Protein 6SHU (pdb70)

Solvent-accessible surface area: 13550 Å² total; per-residue (Å²): 208,18,74,97,58,17,0,0,0,0,0,27,35,53,42,84,6,61,2,31,12,27,1,0,12,95,1,0,147,111,0,105,82,73,38,87,4,78,37,64,48,80,47,8,78,47,155,44,22,104,44,25,0,26,106,7,18,111,39,121,10,54,2,0,2,0,3,9,44,112,0,7,96,17,0,40,86,35,0,50,117,37,114,104,25,27,0,0,0,0,11,7,53,46,145,167,69,155,24,28,173,9,0,7,6,0,27,12,57,1,17,18,1,0,0,4,0,0,18,0,0,3,79,10,17,152,79,28,52,0,0,0,0,0,0,26,156,34,134,21,6,42,11,9,22,24,0,0,26,0,0,0,52,97,9,55,98,127,12,135,37,45,34,91,34,12,50,46,55,51,55,78,42,72,0,87,41,16,0,18,70,6,16,157,91,33,4,7,2,0,0,2,4,1,13,42,0,2,19,0,0,1,46,1,0,100,99,73,18,119,68,38,32,0,0,0,6,13,33,60,4,16,133,30,1,59,105,8,0,0,1,0,1,10,6,62,0,49,67,19,0,40,44,30,0,79,128,18,6,129,92,39,113,18,98,20,27,84,36,44,121,17,0,14,135,72,89,2,4,13,9,49,18,3,116,107,25,100,109,99,15,31,129,32,36,70,101,0,60,115,20,2,99,28,14,69,115,43,125,14,157,19,3,110,39,111,108,24,22,52,72,37,45,149,146,106

Secondary structure (DSSP, 8-state):
--TT-EEEEEEES-S-SSSHHHHHHHHHHHHHHHH--EEEEEEE-GGGHHHHHHHHHHTT-SEEEEESGGGHHHHHHHHHH-TTS-EEEES---SSPPPPTTEEEEEE-HHHHHHHHHHHHHHH-SSSEEEEEESS-SHHHHHHHHHHHHHHHHH-TT-EEEEEE-SSSS-HHHHHHHHHHHHHTT--EEEEESTHHHHHHHHHHHHH-TT-EEEEEES--GGG-TTTEEEEEEE-HHHHHHHHHHHHHHHSS---SEEEEE-TTTTSEEEEE-GGGHHHHHHHHHHHHHHHHHHHTTSS----SHHHHHHHHHT-

Structure (mmCIF, N/CA/C/O backbone):
data_6SHU
#
_entry.id   6SHU
#
_cell.length_a   106.780
_cell.length_b   42.900
_cell.length_c   66.380
_cell.angle_alpha   90.000
_cell.angle_beta   117.339
_cell.angle_gamma   90.000
#
_symmetry.space_group_name_H-M   'C 1 2 1'
#
loop_
_entity.id
_entity.type
_entity.pdbx_description
1 polymer 'Basic membrane protein D'
2 non-polymer ADENOSINE
3 non-polymer 'CHLORIDE ION'
4 non-polymer 'SODIUM ION'
5 water water
#
loop_
_atom_site.group_PDB
_atom_site.id
_atom_site.type_symbol
_atom_site.label_atom_id
_atom_site.label_alt_id
_atom_site.label_comp_id
_atom_site.label_asym_id
_atom_site.label_entity_id
_atom_site.label_seq_id
_atom_site.pdbx_PDB_ins_code
_atom_site.Cartn_x
_atom_site.Cartn_y
_atom_site.Cartn_z
_atom_site.occupancy
_atom_site.B_iso_or_equiv
_atom_site.auth_seq_id
_atom_site.auth_comp_id
_atom_site.auth_asym_id
_atom_site.auth_atom_id
_atom_site.pdbx_PDB_model_num
ATOM 1 N N . LYS A 1 44 ? -17.53951 35.19363 1.17691 1.000 69.02335 8 LYS A N 1
ATOM 2 C CA . LYS A 1 44 ? -16.25955 34.85223 1.78695 1.000 63.62895 8 LYS A CA 1
ATOM 3 C C . LYS A 1 44 ? -16.43486 34.13216 3.12278 1.000 55.50644 8 LYS A C 1
ATOM 4 O O . LYS A 1 44 ? -17.54452 33.75431 3.49875 1.000 57.85804 8 LYS A O 1
ATOM 10 N N . SER A 1 45 ? -15.32590 33.94718 3.83730 1.000 43.99344 9 SER A N 1
ATOM 11 C CA . SER A 1 45 ? -15.30059 33.17990 5.07436 1.000 35.31397 9 SER A CA 1
ATOM 12 C C . SER A 1 45 ? -15.42884 34.05526 6.31214 1.000 23.54285 9 SER A C 1
ATOM 13 O O . SER A 1 45 ? -15.09372 33.60437 7.40990 1.000 23.30527 9 SER A O 1
ATOM 16 N N . GLU A 1 46 ? -15.90215 35.29681 6.16152 1.000 24.58347 10 GLU A N 1
ATOM 17 C CA . GLU A 1 46 ? -15.82884 36.24197 7.27142 1.000 24.01073 10 GLU A CA 1
ATOM 18 C C . GLU A 1 46 ? -16.67029 35.80395 8.46147 1.000 22.63602 10 GLU A C 1
ATOM 19 O O . GLU A 1 46 ? -16.32808 36.11987 9.60532 1.000 23.55238 10 GLU A O 1
ATOM 25 N N . ALA A 1 47 ? -17.75917 35.07087 8.22578 1.000 16.26912 11 ALA A N 1
ATOM 26 C CA . ALA A 1 47 ? -18.56382 34.61285 9.35117 1.000 14.42762 11 ALA A CA 1
ATOM 27 C C . ALA A 1 47 ? -17.92796 33.44505 10.09766 1.000 15.83027 11 ALA A C 1
ATOM 28 O O . ALA A 1 47 ? -18.33919 33.14487 11.22393 1.000 17.56518 11 ALA A O 1
ATOM 30 N N . LYS A 1 48 ? -16.92834 32.78880 9.52067 1.000 12.05584 12 LYS A N 1
ATOM 31 C CA . LYS A 1 48 ? -16.43300 31.57405 10.14371 1.000 12.76669 12 LYS A CA 1
ATOM 32 C C . LYS A 1 48 ? -15.46352 31.88735 11.27831 1.000 12.49645 12 LYS A C 1
ATOM 33 O O . LYS A 1 48 ? -14.94639 33.00207 11.40446 1.000 13.81377 12 LYS A O 1
ATOM 39 N N . THR A 1 49 ? -15.23485 30.87975 12.12151 1.000 12.23034 13 THR A N 1
ATOM 40 C CA . THR A 1 49 ? -14.38145 31.00976 13.29522 1.000 9.59804 13 THR A CA 1
ATOM 41 C C . THR A 1 49 ? -13.36368 29.88010 13.29193 1.000 11.78519 13 THR A C 1
ATOM 42 O O . THR A 1 49 ? -13.72578 28.71024 13.11714 1.000 11.78129 13 THR A O 1
ATOM 46 N N . VAL A 1 50 ? -12.09461 30.22637 13.48801 1.000 10.39824 14 VAL A N 1
ATOM 47 C CA . VAL A 1 50 ? -11.03465 29.24209 13.66807 1.000 9.03516 14 VAL A CA 1
ATOM 48 C C . VAL A 1 50 ? -10.42512 29.45455 15.04085 1.000 9.63818 14 VAL A C 1
ATOM 49 O O . VAL A 1 50 ? -10.08298 30.58760 15.40505 1.000 10.51741 14 VAL A O 1
ATOM 53 N N . SER A 1 51 ? -10.29093 28.36922 15.79514 1.000 9.95379 15 SER A N 1
ATOM 54 C CA . SER A 1 51 ? -9.81377 28.42454 17.16482 1.000 10.80474 15 SER A CA 1
ATOM 55 C C . SER A 1 51 ? -8.50625 27.66117 17.30677 1.000 9.89644 15 SER A C 1
ATOM 56 O O . SER A 1 51 ? -8.14565 26.82434 16.46980 1.000 9.42422 15 SER A O 1
ATOM 59 N N . LEU A 1 52 ? -7.79673 27.97508 18.38854 1.000 9.41953 16 LEU A N 1
ATOM 60 C CA . LEU A 1 52 ? -6.42196 27.53164 18.58570 1.000 7.96819 16 LEU A CA 1
ATOM 61 C C . LEU A 1 52 ? -6.20836 27.29008 20.06914 1.000 9.43631 16 LEU A C 1
ATOM 62 O O . LEU A 1 52 ? -6.43798 28.19145 20.88118 1.000 9.82418 16 LEU A O 1
ATOM 67 N N . ILE A 1 53 ? -5.76376 26.09005 20.42496 1.000 8.39239 17 ILE A N 1
ATOM 68 C CA . ILE A 1 53 ? -5.41788 25.76386 21.80607 1.000 9.35968 17 ILE A CA 1
ATOM 69 C C . ILE A 1 53 ? -3.99946 25.20640 21.82870 1.000 8.82480 17 ILE A C 1
ATOM 70 O O . ILE A 1 53 ? -3.65009 24.34013 21.01450 1.000 9.19779 17 ILE A O 1
ATOM 75 N N . VAL A 1 54 ? -3.17481 25.74330 22.73280 1.000 8.17043 18 VAL A N 1
ATOM 76 C CA . VAL A 1 54 ? -1.79507 25.31679 22.93018 1.000 7.21743 18 VAL A CA 1
ATOM 77 C C . VAL A 1 54 ? -1.62232 24.87351 24.37697 1.000 8.67937 18 VAL A C 1
ATOM 78 O O . VAL A 1 54 ? -2.45366 25.15792 25.24775 1.000 9.54449 18 VAL A O 1
ATOM 82 N N . ASP A 1 55 ? -0.52850 24.16451 24.62854 1.000 9.17440 19 ASP A N 1
ATOM 83 C CA . ASP A 1 55 ? -0.12537 23.84706 25.98939 1.000 9.80897 19 ASP A CA 1
ATOM 84 C C . ASP A 1 55 ? 0.96629 24.82026 26.40327 1.000 9.59677 19 ASP A C 1
ATOM 85 O O . ASP A 1 55 ? 1.97541 24.95758 25.70690 1.000 9.63643 19 ASP A O 1
ATOM 90 N N . GLY A 1 56 ? 0.75360 25.49116 27.52644 1.000 10.34498 20 GLY A N 1
ATOM 91 C CA . GLY A 1 56 ? 1.68441 26.49769 28.00367 1.000 11.35772 20 GLY A CA 1
ATOM 92 C C . GLY A 1 56 ? 1.47864 27.84034 27.32300 1.000 12.36309 20 GLY A C 1
ATOM 93 O O . GLY A 1 56 ? 0.47169 28.09500 26.66053 1.000 15.36754 20 GLY A O 1
ATOM 94 N N . ALA A 1 57 ? 2.47406 28.70655 27.47995 1.000 15.81198 21 ALA A N 1
ATOM 95 C CA . ALA A 1 57 ? 2.35781 30.07693 27.00471 1.000 14.95398 21 ALA A CA 1
ATOM 96 C C . ALA A 1 57 ? 2.50724 30.14277 25.48847 1.000 11.35202 21 ALA A C 1
ATOM 97 O O . ALA A 1 57 ? 3.28917 29.39919 24.89351 1.000 11.22554 21 ALA A O 1
ATOM 99 N N . PHE A 1 58 ? 1.73934 31.04167 24.86154 1.000 13.02873 22 PHE A N 1
ATOM 100 C CA . PHE A 1 58 ? 1.93197 31.32332 23.44355 1.000 10.70358 22 PHE A CA 1
ATOM 101 C C . PHE A 1 58 ? 3.29977 31.94089 23.16142 1.000 10.62515 22 PHE A C 1
ATOM 102 O O . PHE A 1 58 ? 3.87239 31.70852 22.08939 1.000 12.18657 22 PHE A O 1
ATOM 110 N N . ASP A 1 59 ? 3.82853 32.73521 24.09612 1.000 11.48231 23 ASP A N 1
ATOM 111 C CA . ASP A 1 59 ? 4.99820 33.58786 23.85685 1.000 11.63598 23 ASP A CA 1
ATOM 112 C C . ASP A 1 59 ? 6.30425 32.81312 24.07610 1.000 13.17924 23 ASP A C 1
ATOM 113 O O . ASP A 1 59 ? 7.07604 33.07526 25.00087 1.000 14.96116 23 ASP A O 1
ATOM 118 N N . ASP A 1 60 ? 6.55002 31.83915 23.18657 1.000 9.18478 24 ASP A N 1
ATOM 119 C CA . ASP A 1 60 ? 7.74801 31.00429 23.24555 1.000 8.12721 24 ASP A CA 1
ATOM 120 C C . ASP A 1 60 ? 8.76832 31.32255 22.16308 1.000 8.82699 24 ASP A C 1
ATOM 121 O O . ASP A 1 60 ? 9.79846 30.64698 22.08277 1.000 9.02461 24 ASP A O 1
ATOM 126 N N . LYS A 1 61 ? 8.52141 32.33661 21.33528 1.000 8.86050 25 LYS A N 1
ATOM 127 C CA . LYS A 1 61 ? 9.42649 32.73835 20.25503 1.000 8.97650 25 LYS A CA 1
ATOM 128 C C . LYS A 1 61 ? 9.65251 31.62560 19.24204 1.000 8.58778 25 LYS A C 1
ATOM 129 O O . LYS A 1 61 ? 10.62466 31.66610 18.48329 1.000 8.69034 25 LYS A O 1
ATOM 135 N N . GLY A 1 62 ? 8.76559 30.63141 19.20181 1.000 6.99914 26 GLY A N 1
ATOM 136 C CA . GLY A 1 62 ? 8.98146 29.46090 18.37628 1.000 5.95486 26 GLY A CA 1
ATOM 137 C C . GLY A 1 62 ? 7.69152 28.75128 18.01816 1.000 5.94007 26 GLY A C 1
ATOM 138 O O . GLY A 1 62 ? 6.89516 29.25465 17.22099 1.000 7.48301 26 GLY A O 1
ATOM 139 N N . PHE A 1 63 ? 7.50023 27.56723 18.60994 1.000 6.73004 27 PHE A N 1
ATOM 140 C CA . PHE A 1 63 ? 6.46327 26.61754 18.19992 1.000 6.41767 27 PHE A CA 1
ATOM 141 C C . PHE A 1 63 ? 5.05635 27.16333 18.45450 1.000 6.53695 27 PHE A C 1
ATOM 142 O O . PHE A 1 63 ? 4.27063 27.33764 17.51400 1.000 6.82942 27 PHE A O 1
ATOM 150 N N . ASN A 1 64 ? 4.71062 27.43542 19.71910 1.000 7.04850 28 ASN A N 1
ATOM 151 C CA . ASN A 1 64 ? 3.37508 27.97253 19.99230 1.000 7.29981 28 ASN A CA 1
ATOM 152 C C . ASN A 1 64 ? 3.17847 29.32942 19.32827 1.000 7.94796 28 ASN A C 1
ATOM 153 O O . ASN A 1 64 ? 2.08958 29.63025 18.81886 1.000 8.38945 28 ASN A O 1
ATOM 158 N N . GLU A 1 65 ? 4.21549 30.16932 19.33472 1.000 7.71435 29 GLU A N 1
ATOM 159 C CA . GLU A 1 65 ? 4.09191 31.48966 18.73462 1.000 9.00170 29 GLU A CA 1
ATOM 160 C C . GLU A 1 65 ? 3.77053 31.38534 17.25290 1.000 8.93527 29 GLU A C 1
ATOM 161 O O . GLU A 1 65 ? 2.94973 32.14805 16.72768 1.000 8.95660 29 GLU A O 1
ATOM 167 N N . SER A 1 66 ? 4.38597 30.42253 16.56761 1.000 8.25947 30 SER A N 1
ATOM 168 C CA . SER A 1 66 ? 4.14520 30.27496 15.13710 1.000 7.98581 30 SER A CA 1
ATOM 169 C C . SER A 1 66 ? 2.69893 29.90664 14.84601 1.000 8.59137 30 SER A C 1
ATOM 170 O O . SER A 1 66 ? 2.14956 30.33854 13.82811 1.000 9.30821 30 SER A O 1
ATOM 173 N N . SER A 1 67 ? 2.06561 29.13322 15.73178 1.000 7.44798 31 SER A N 1
ATOM 174 C CA . SER A 1 67 ? 0.66273 28.79061 15.52078 1.000 7.95655 31 SER A CA 1
ATOM 175 C C . SER A 1 67 ? -0.22351 30.01782 15.66887 1.000 8.60677 31 SER A C 1
ATOM 176 O O . SER A 1 67 ? -1.17625 30.20078 14.90063 1.000 9.66026 31 SER A O 1
ATOM 179 N N . SER A 1 68 ? 0.10333 30.89033 16.62398 1.000 9.54144 32 SER A N 1
ATOM 180 C CA . SER A 1 68 ? -0.63933 32.13331 16.77821 1.000 9.97006 32 SER A CA 1
ATOM 181 C C . SER A 1 68 ? -0.41946 33.05890 15.58553 1.000 10.36924 32 SER A C 1
ATOM 182 O O . SER A 1 68 ? -1.35385 33.74239 15.14177 1.000 11.07084 32 SER A O 1
ATOM 185 N N . LYS A 1 69 ? 0.80718 33.10221 15.05206 1.000 9.73847 33 LYS A N 1
ATOM 186 C CA . LYS A 1 69 ? 1.05285 33.93328 13.87688 1.000 10.01640 33 LYS A CA 1
ATOM 187 C C . LYS A 1 69 ? 0.15581 33.51466 12.71401 1.000 9.91151 33 LYS A C 1
ATOM 188 O O . LYS A 1 69 ? -0.42111 34.36965 12.03010 1.000 11.02981 33 LYS A O 1
ATOM 194 N N . ALA A 1 70 ? -0.00498 32.20359 12.49871 1.000 9.80344 34 ALA A N 1
ATOM 195 C CA . ALA A 1 70 ? -0.84339 31.73061 11.39999 1.000 8.16578 34 ALA A CA 1
ATOM 196 C C . ALA A 1 70 ? -2.29001 32.16030 11.58940 1.000 8.57722 34 ALA A C 1
ATOM 197 O O . ALA A 1 70 ? -2.93316 32.64658 10.65121 1.000 10.13279 34 ALA A O 1
ATOM 199 N N . ILE A 1 71 ? -2.82114 31.97931 12.80269 1.000 9.63589 35 ILE A N 1
ATOM 200 C CA . ILE A 1 71 ? -4.22696 32.28015 13.05813 1.000 9.54735 35 ILE A CA 1
ATOM 201 C C . ILE A 1 71 ? -4.48011 33.77772 12.94964 1.000 10.57788 35 ILE A C 1
ATOM 202 O O . ILE A 1 71 ? -5.49282 34.20729 12.38361 1.000 10.13763 35 ILE A O 1
ATOM 207 N N . ARG A 1 72 ? -3.54925 34.59839 13.45073 1.000 11.80026 36 ARG A N 1
ATOM 208 C CA . ARG A 1 72 ? -3.72217 36.04294 13.33360 1.000 11.12300 36 ARG A CA 1
ATOM 209 C C . ARG A 1 72 ? -3.59127 36.51276 11.89151 1.000 11.64501 36 ARG A C 1
ATOM 210 O O . ARG A 1 72 ? -4.28146 37.45898 11.48978 1.000 13.30542 36 ARG A O 1
ATOM 218 N N . LYS A 1 73 ? -2.74756 35.85677 11.09334 1.000 10.94302 37 LYS A N 1
ATOM 219 C CA . LYS A 1 73 ? -2.63567 36.21764 9.68424 1.000 11.69819 37 LYS A CA 1
ATOM 220 C C . LYS A 1 73 ? -3.89974 35.83437 8.92328 1.000 13.19705 37 LYS A C 1
ATOM 221 O O . LYS A 1 73 ? -4.34633 36.56567 8.02982 1.000 12.39678 37 LYS A O 1
ATOM 227 N N . LEU A 1 74 ? -4.49699 34.69024 9.26538 1.000 11.97008 38 LEU A N 1
ATOM 228 C CA . LEU A 1 74 ? -5.78142 34.34269 8.66739 1.000 11.56597 38 LEU A CA 1
ATOM 229 C C . LEU A 1 74 ? -6.82620 35.39881 8.98416 1.000 10.68120 38 LEU A C 1
ATOM 230 O O . LEU A 1 74 ? -7.60046 35.79873 8.10511 1.000 12.54040 38 LEU A O 1
ATOM 235 N N . LYS A 1 75 ? -6.84554 35.88220 10.22877 1.000 11.35843 39 LYS A N 1
ATOM 236 C CA . LYS A 1 75 ? -7.77894 36.94242 10.58507 1.000 12.86626 39 LYS A CA 1
ATOM 237 C C . LYS A 1 75 ? -7.49984 38.20583 9.78450 1.000 13.72966 39 LYS A C 1
ATOM 238 O O . LYS A 1 75 ? -8.42801 38.84888 9.28353 1.000 15.82611 39 LYS A O 1
ATOM 244 N N . ALA A 1 76 ? -6.22601 38.56842 9.64234 1.000 14.26045 40 ALA A N 1
ATOM 245 C CA . ALA A 1 76 ? -5.88660 39.78898 8.91734 1.000 12.44241 40 ALA A CA 1
ATOM 246 C C . ALA A 1 76 ? -6.28505 39.69121 7.45054 1.000 13.69627 40 ALA A C 1
ATOM 247 O O . ALA A 1 76 ? -6.80683 40.65600 6.87721 1.000 18.14183 40 ALA A O 1
ATOM 249 N N . ASP A 1 77 ? -6.03358 38.54258 6.81959 1.000 14.78631 41 ASP A N 1
ATOM 250 C CA . ASP A 1 77 ? -6.22307 38.41564 5.37755 1.000 14.94115 41 ASP A CA 1
ATOM 251 C C . ASP A 1 77 ? -7.66030 38.08996 4.99347 1.000 15.93826 41 ASP A C 1
ATOM 252 O O . ASP A 1 77 ? -8.15501 38.58496 3.97165 1.000 18.77084 41 ASP A O 1
ATOM 257 N N . LEU A 1 78 ? -8.33348 37.25088 5.78298 1.000 14.34417 42 LEU A N 1
ATOM 258 C CA . LEU A 1 78 ? -9.65955 36.75005 5.45196 1.000 13.75567 42 LEU A CA 1
ATOM 259 C C . LEU A 1 78 ? -10.75597 37.34628 6.31595 1.000 14.08981 42 LEU A C 1
ATOM 260 O O . LEU A 1 78 ? -11.93910 37.14249 6.01653 1.000 16.49627 42 LEU A O 1
ATOM 265 N N . ASN A 1 79 ? -10.40052 38.08513 7.36491 1.000 14.51355 43 ASN A N 1
ATOM 266 C CA . ASN A 1 79 ? -11.37383 38.71079 8.26184 1.000 15.35108 43 ASN A CA 1
ATOM 267 C C . ASN A 1 79 ? -12.28275 37.69635 8.95564 1.000 16.57412 43 ASN A C 1
ATOM 268 O O . ASN A 1 79 ? -13.42046 38.01456 9.31634 1.000 18.26376 43 ASN A O 1
ATOM 273 N N . ILE A 1 80 ? -11.77782 36.47902 9.16865 1.000 14.09515 44 ILE A N 1
ATOM 274 C CA . ILE A 1 80 ? -12.47359 35.48357 9.98089 1.000 15.03155 44 ILE A CA 1
ATOM 275 C C . ILE A 1 80 ? -12.43719 35.89029 11.44864 1.000 14.69735 44 ILE A C 1
ATOM 276 O O . ILE A 1 80 ? -11.64410 36.74586 11.85583 1.000 16.06682 44 ILE A O 1
ATOM 281 N N . ASN A 1 81 ? -13.29016 35.26255 12.24840 1.000 10.61131 45 ASN A N 1
ATOM 282 C CA . ASN A 1 81 ? -13.18446 35.31059 13.69921 1.000 9.53961 45 ASN A CA 1
ATOM 283 C C . ASN A 1 81 ? -12.18465 34.26642 14.18779 1.000 11.87523 45 ASN A C 1
ATOM 284 O O . ASN A 1 81 ? -12.06158 33.17871 13.61705 1.000 11.82077 45 ASN A O 1
ATOM 289 N N . ILE A 1 82 ? -11.46849 34.60374 15.25464 1.000 11.18179 46 ILE A N 1
ATOM 290 C CA . ILE A 1 82 ? -10.49667 33.69664 15.85278 1.000 9.60947 46 ILE A CA 1
ATOM 291 C C . ILE A 1 82 ? -10.65348 33.68276 17.36462 1.000 11.42722 46 ILE A C 1
ATOM 292 O O . ILE A 1 82 ? -11.10586 34.65648 17.98127 1.000 13.93327 46 ILE A O 1
ATOM 297 N N . ILE A 1 83 ? -10.27876 32.55329 17.95739 1.000 11.74565 47 ILE A N 1
ATOM 298 C CA . ILE A 1 83 ? -10.20243 32.39711 19.40326 1.000 11.06174 47 ILE A CA 1
ATOM 299 C C . ILE A 1 83 ? -8.90292 31.67519 19.70681 1.000 10.82490 47 ILE A C 1
ATOM 300 O O . ILE A 1 83 ? -8.61513 30.63132 19.11189 1.000 12.80562 47 ILE A O 1
ATOM 305 N N . GLU A 1 84 ? -8.12297 32.21733 20.62685 1.000 12.44338 48 GLU A N 1
ATOM 306 C CA . GLU A 1 84 ? -6.84260 31.63643 21.00217 1.000 9.82811 48 GLU A CA 1
ATOM 307 C C . GLU A 1 84 ? -6.86678 31.34119 22.49169 1.000 14.71417 48 GLU A C 1
ATOM 308 O O . GLU A 1 84 ? -7.29050 32.18763 23.28626 1.000 16.28404 48 GLU A O 1
ATOM 314 N N . LYS A 1 85 ? -6.41002 30.15104 22.87153 1.000 11.54419 49 LYS A N 1
ATOM 315 C CA . LYS A 1 85 ? -6.45954 29.72305 24.26572 1.000 11.55317 49 LYS A CA 1
ATOM 316 C C . LYS A 1 85 ? -5.16984 29.01606 24.64997 1.000 11.18931 49 LYS A C 1
ATOM 317 O O . LYS A 1 85 ? -4.81708 27.99301 24.05860 1.000 11.56685 49 LYS A O 1
ATOM 323 N N . ALA A 1 86 ? -4.48108 29.54362 25.65857 1.000 11.44910 50 ALA A N 1
ATOM 324 C CA . ALA A 1 86 ? -3.34266 28.86340 26.26056 1.000 12.73569 50 ALA A CA 1
ATOM 325 C C . ALA A 1 86 ? -3.85300 27.98466 27.39688 1.000 13.23370 50 ALA A C 1
ATOM 326 O O . ALA A 1 86 ? -4.55995 28.46167 28.29620 1.000 17.32489 50 ALA A O 1
ATOM 328 N N . SER A 1 87 ? -3.54306 26.70250 27.33399 1.000 11.76175 51 SER A N 1
ATOM 329 C CA . SER A 1 87 ? -4.13914 25.72198 28.22548 1.000 11.93890 51 SER A CA 1
ATOM 330 C C . SER A 1 87 ? -3.05762 24.94847 28.98531 1.000 12.27361 51 SER A C 1
ATOM 331 O O . SER A 1 87 ? -1.85901 25.24892 28.90131 1.000 13.23968 51 SER A O 1
ATOM 334 N N . THR A 1 88 ? -3.49931 23.94255 29.73829 1.000 15.84449 52 THR A N 1
ATOM 335 C CA . THR A 1 88 ? -2.61808 23.10329 30.53791 1.000 17.49969 52 THR A CA 1
ATOM 336 C C . THR A 1 88 ? -3.35156 21.79196 30.79132 1.000 16.88775 52 THR A C 1
ATOM 337 O O . THR A 1 88 ? -4.58137 21.72888 30.71036 1.000 15.47940 52 THR A O 1
ATOM 341 N N . GLY A 1 89 ? -2.57984 20.74137 31.08133 1.000 15.10258 53 GLY A N 1
ATOM 342 C CA . GLY A 1 89 ? -3.13385 19.39071 31.08361 1.000 15.23175 53 GLY A CA 1
ATOM 343 C C . GLY A 1 89 ? -4.33828 19.21722 31.99166 1.000 18.52403 53 GLY A C 1
ATOM 344 O O . GLY A 1 89 ? -5.27291 18.48199 31.66332 1.000 22.55414 53 GLY A O 1
ATOM 345 N N . ASN A 1 90 ? -4.33378 19.87543 33.14874 1.000 19.15905 54 ASN A N 1
ATOM 346 C CA . ASN A 1 90 ? -5.43607 19.66731 34.07821 1.000 20.23541 54 ASN A CA 1
ATOM 347 C C . ASN A 1 90 ? -6.73177 20.30538 33.59861 1.000 19.99821 54 ASN A C 1
ATOM 348 O O . ASN A 1 90 ? -7.78672 20.03358 34.18343 1.000 27.45169 54 ASN A O 1
ATOM 353 N N . SER A 1 91 ? -6.68878 21.11654 32.53094 1.000 21.93275 55 SER A N 1
ATOM 354 C CA . SER A 1 91 ? -7.88481 21.80172 32.05279 1.000 24.98708 55 SER A CA 1
ATOM 355 C C . SER A 1 91 ? -8.06144 21.75072 30.53413 1.000 21.28592 55 SER A C 1
ATOM 356 O O . SER A 1 91 ? -8.81971 22.56615 29.98950 1.000 24.01300 55 SER A O 1
ATOM 359 N N . TYR A 1 92 ? -7.40465 20.81060 29.84029 1.000 19.73187 56 TYR A N 1
ATOM 360 C CA . TYR A 1 92 ? -7.60897 20.68444 28.39614 1.000 12.62579 56 TYR A CA 1
ATOM 361 C C . TYR A 1 92 ? -9.07921 20.49597 28.07727 1.000 18.13985 56 TYR A C 1
ATOM 362 O O . TYR A 1 92 ? -9.62802 21.17593 27.20322 1.000 16.94491 56 TYR A O 1
ATOM 371 N N . LEU A 1 93 ? -9.71820 19.54170 28.76099 1.000 20.47050 57 LEU A N 1
ATOM 372 C CA . LEU A 1 93 ? -11.06822 19.12513 28.39738 1.000 23.73178 57 LEU A CA 1
ATOM 373 C C . LEU A 1 93 ? -12.02315 20.30842 28.42842 1.000 19.46716 57 LEU A C 1
ATOM 374 O O . LEU A 1 93 ? -12.76102 20.54984 27.46597 1.000 24.92457 57 LEU A O 1
ATOM 379 N N . GLY A 1 94 ? -11.99926 21.07993 29.51799 1.000 24.47900 58 GLY A N 1
ATOM 380 C CA . GLY A 1 94 ? -12.88295 22.22961 29.62582 1.000 23.44951 58 GLY A CA 1
ATOM 381 C C . GLY A 1 94 ? -12.55248 23.33801 28.64446 1.000 27.67016 58 GLY A C 1
ATOM 382 O O . GLY A 1 94 ? -13.45237 23.94606 28.06020 1.000 26.65402 58 GLY A O 1
ATOM 383 N N . ASP A 1 95 ? -11.25998 23.62039 28.45273 1.000 22.99943 59 ASP A N 1
ATOM 384 C CA . ASP A 1 95 ? -10.85923 24.70073 27.55557 1.000 21.54153 59 ASP A CA 1
ATOM 385 C C . ASP A 1 95 ? -11.27690 24.41683 26.11852 1.000 21.26131 59 ASP A C 1
ATOM 386 O O . ASP A 1 95 ? -11.69552 25.32935 25.39579 1.000 21.65144 59 ASP A O 1
ATOM 391 N N . ILE A 1 96 ? -11.16375 23.16264 25.68211 1.000 19.28343 60 ILE A N 1
ATOM 392 C CA . ILE A 1 96 ? -11.54091 22.84050 24.30974 1.000 18.20423 60 ILE A CA 1
ATOM 393 C C . ILE A 1 96 ? -13.05107 22.69837 24.17016 1.000 19.16115 60 ILE A C 1
ATOM 394 O O . ILE A 1 96 ? -13.62231 23.10472 23.15172 1.000 19.64043 60 ILE A O 1
ATOM 399 N N . ALA A 1 97 ? -13.72575 22.13076 25.181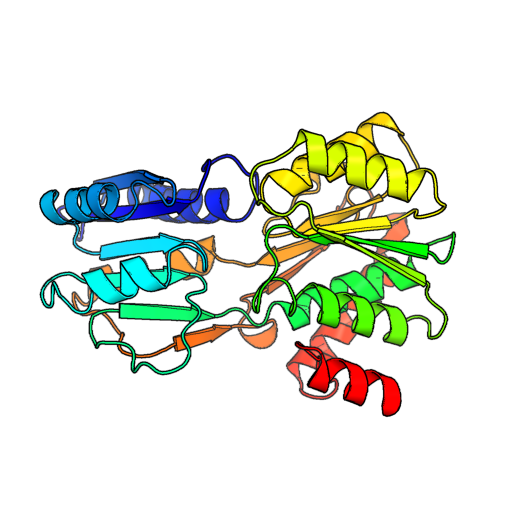33 1.000 22.20321 61 ALA A N 1
ATOM 400 C CA . ALA A 1 97 ? -15.18448 22.08021 25.13966 1.000 21.58847 61 ALA A CA 1
ATOM 401 C C . ALA A 1 97 ? -15.76467 23.47111 24.94516 1.000 20.78537 61 ALA A C 1
ATOM 402 O O . ALA A 1 97 ? -16.81484 23.62821 24.31107 1.000 20.34419 61 ALA A O 1
ATOM 404 N N . ASN A 1 98 ? -15.06494 24.49009 25.44319 1.000 21.01785 62 ASN A N 1
ATOM 405 C CA . ASN A 1 98 ? -15.48640 25.87498 25.29305 1.000 21.23124 62 ASN A CA 1
ATOM 406 C C . ASN A 1 98 ? -15.25703 26.41958 23.89014 1.000 25.16829 62 ASN A C 1
ATOM 407 O O . ASN A 1 98 ? -16.06953 27.20622 23.39996 1.000 25.34166 62 ASN A O 1
ATOM 412 N N . LEU A 1 99 ? -14.15089 26.05669 23.24403 1.000 19.39358 63 LEU A N 1
ATOM 413 C CA . LEU A 1 99 ? -13.97705 26.43581 21.84731 1.000 17.55733 63 LEU A CA 1
ATOM 414 C C . LEU A 1 99 ? -15.05998 25.80827 20.98408 1.000 18.90749 63 LEU A C 1
ATOM 415 O O . LEU A 1 99 ? -15.51741 26.41425 20.00734 1.000 19.51844 63 LEU A O 1
ATOM 420 N N . GLU A 1 100 ? -15.47132 24.58490 21.32636 1.000 17.93188 64 GLU A N 1
ATOM 421 C CA . GLU A 1 100 ? -16.58110 23.93965 20.63469 1.000 17.94857 64 GLU A CA 1
ATOM 422 C C . GLU A 1 100 ? -17.86639 24.72412 20.83172 1.000 18.39957 64 GLU A C 1
ATOM 423 O O . GLU A 1 100 ? -18.60984 24.97930 19.87662 1.000 18.73053 64 GLU A O 1
ATOM 429 N N . ASP A 1 101 ? -18.13946 25.12300 22.07305 1.000 20.49787 65 ASP A N 1
ATOM 430 C CA . ASP A 1 101 ? -19.38197 25.82192 22.37161 1.000 21.82648 65 ASP A CA 1
ATOM 431 C C . ASP A 1 101 ? -19.42217 27.22238 21.77018 1.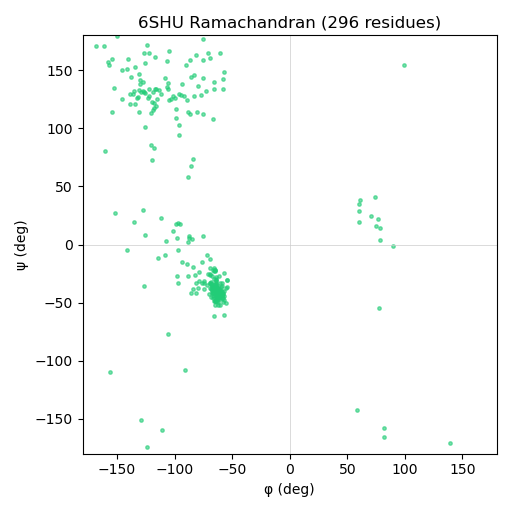000 24.24928 65 ASP A C 1
ATOM 432 O O . ASP A 1 101 ? -20.51228 27.77133 21.58627 1.000 23.92140 65 ASP A O 1
ATOM 437 N N . GLY A 1 102 ? -18.27267 27.79599 21.42910 1.000 22.03882 66 GLY A N 1
ATOM 438 C CA . GLY A 1 102 ? -18.19567 28.98713 20.61133 1.000 20.88956 66 GLY A CA 1
ATOM 439 C C . GLY A 1 102 ? -18.44840 28.76958 19.13381 1.000 22.71991 66 GLY A C 1
ATOM 440 O O . GLY A 1 102 ? -18.26824 29.69440 18.33730 1.000 23.91886 66 GLY A O 1
ATOM 441 N N . ASN A 1 103 ? -18.86134 27.56026 18.74033 1.000 17.39194 67 ASN A N 1
ATOM 442 C CA . ASN A 1 103 ? -19.20499 27.23609 17.35775 1.000 16.98304 67 ASN A CA 1
ATOM 443 C C . ASN A 1 103 ? -18.02985 27.41782 16.39958 1.000 15.46878 67 ASN A C 1
ATOM 444 O O . ASN A 1 103 ? -18.19503 27.84822 15.25687 1.000 16.53467 67 ASN A O 1
ATOM 449 N N . SER A 1 104 ? -16.83551 27.04780 16.86100 1.000 17.50243 68 SER A N 1
ATOM 450 C CA . SER A 1 104 ? -15.65989 27.05663 16.00091 1.000 14.14007 68 SER A CA 1
ATOM 451 C C . SER A 1 104 ? -15.88359 26.15604 14.79256 1.000 14.27664 68 SER A C 1
ATOM 452 O O . SER A 1 104 ? -16.35842 25.02243 14.92653 1.000 18.77162 68 SER A O 1
ATOM 455 N N . ASN A 1 105 ? -15.54387 26.67023 13.61105 1.000 12.39984 69 ASN A N 1
ATOM 456 C CA . ASN A 1 105 ? -15.58823 25.88139 12.38578 1.000 13.72779 69 ASN A CA 1
ATOM 457 C C . ASN A 1 105 ? -14.38320 24.96304 12.24622 1.000 14.86558 69 ASN A C 1
ATOM 458 O O . ASN A 1 105 ? -14.46189 23.95752 11.53504 1.000 16.73648 69 ASN A O 1
ATOM 463 N N . LEU A 1 106 ? -13.27534 25.29060 12.90428 1.000 12.13555 70 LEU A N 1
ATOM 464 C CA . LEU A 1 106 ? -12.10085 24.43316 12.94951 1.000 10.60310 70 LEU A CA 1
ATOM 465 C C . LEU A 1 106 ? -11.37947 24.74761 14.24965 1.000 9.47974 70 LEU A C 1
ATOM 466 O O . LEU A 1 106 ? -11.22582 25.92039 14.60466 1.000 12.40292 70 LEU A O 1
ATOM 471 N N . ILE A 1 107 ? -10.95883 23.70523 14.96300 1.000 9.82964 71 ILE A N 1
ATOM 472 C CA . ILE A 1 107 ? -10.18222 23.84091 16.19389 1.000 9.17514 71 ILE A CA 1
ATOM 473 C C . ILE A 1 107 ? -8.81743 23.21560 15.95474 1.000 10.16823 71 ILE A C 1
ATOM 474 O O . ILE A 1 107 ? -8.73151 22.01733 15.67011 1.000 9.39361 71 ILE A O 1
ATOM 479 N N . TRP A 1 108 ? -7.76057 24.02244 16.07244 1.000 8.85662 72 TRP A N 1
ATOM 480 C CA . TRP A 1 108 ? -6.37678 23.55814 16.01348 1.000 7.88621 72 TRP A CA 1
ATOM 481 C C . TRP A 1 108 ? -5.85908 23.30789 17.42417 1.000 7.56547 72 TRP A C 1
ATOM 482 O O . TRP A 1 108 ? -5.94848 24.19161 18.28650 1.000 9.79484 72 TRP A O 1
ATOM 493 N N . GLY A 1 109 ? -5.29540 22.12918 17.65151 1.000 7.36714 73 GLY A N 1
ATOM 494 C CA . GLY A 1 109 ? -4.50632 21.85802 18.85043 1.000 8.81921 73 GLY A CA 1
ATOM 495 C C . GLY A 1 109 ? -3.03487 21.75940 18.47052 1.000 8.84212 73 GLY A C 1
ATOM 496 O O . GLY A 1 109 ? -2.69978 21.23416 17.40878 1.000 8.65815 73 GLY A O 1
ATOM 497 N N . ILE A 1 110 ? -2.16248 22.25704 19.34016 1.000 7.63777 74 ILE A N 1
ATOM 498 C CA . ILE A 1 110 ? -0.74612 22.38221 19.00073 1.000 7.05067 74 ILE A CA 1
ATOM 499 C C . ILE A 1 110 ? 0.09057 21.52472 19.93327 1.000 7.42800 74 ILE A C 1
ATOM 500 O O . ILE A 1 110 ? 0.12941 21.77061 21.14787 1.000 8.74244 74 ILE A O 1
ATOM 505 N N . GLY A 1 111 ? 0.78196 20.54564 19.36418 1.000 7.30434 75 GLY A N 1
ATOM 506 C CA . GLY A 1 111 ? 1.75352 19.78163 20.12230 1.000 7.34130 75 GLY A CA 1
ATOM 507 C C . GLY A 1 111 ? 1.22276 18.44663 20.61147 1.000 9.46727 75 GLY A C 1
ATOM 508 O O . GLY A 1 111 ? 0.02466 18.26892 20.86566 1.000 8.46642 75 GLY A O 1
ATOM 509 N N . PHE A 1 112 ? 2.14603 17.51173 20.82928 1.000 8.05960 76 PHE A N 1
ATOM 510 C CA . PHE A 1 112 ? 1.75607 16.14662 21.14942 1.000 7.37119 76 PHE A CA 1
ATOM 511 C C . PHE A 1 112 ? 1.06247 16.02199 22.49020 1.000 9.45242 76 PHE A C 1
ATOM 512 O O . PHE A 1 112 ? 0.36232 15.02799 22.71025 1.000 9.59260 76 PHE A O 1
ATOM 520 N N . ARG A 1 113 ? 1.25274 16.97118 23.39998 1.000 8.47585 77 ARG A N 1
ATOM 521 C CA . ARG A 1 113 ? 0.59294 16.83456 24.68967 1.000 10.65121 77 ARG A CA 1
ATOM 522 C C . ARG A 1 113 ? -0.92052 16.90190 24.56554 1.000 10.55839 77 ARG A C 1
ATOM 523 O O . ARG A 1 113 ? -1.62326 16.38270 25.43625 1.000 13.32154 77 ARG A O 1
ATOM 531 N N . LEU A 1 114 ? -1.43362 17.50868 23.49777 1.000 9.57567 78 LEU A N 1
ATOM 532 C CA . LEU A 1 114 ? -2.87012 17.57074 23.24708 1.000 10.66822 78 LEU A CA 1
ATOM 533 C C . LEU A 1 114 ? -3.40789 16.36098 22.48327 1.000 11.28763 78 LEU A C 1
ATOM 534 O O . LEU A 1 114 ? -4.59506 16.34130 22.13340 1.000 10.55077 78 LEU A O 1
ATOM 539 N N . SER A 1 115 ? -2.584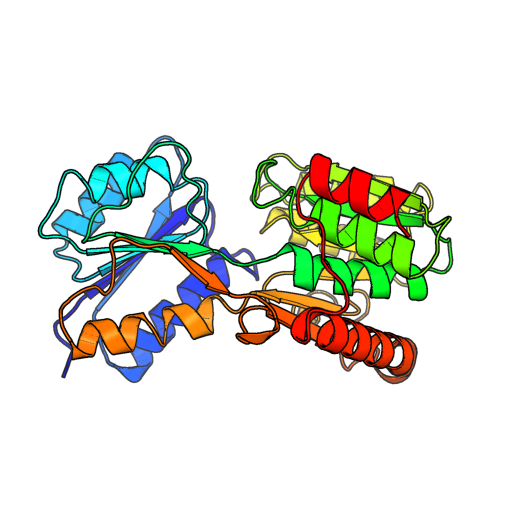63 15.33534 22.25683 1.000 12.64461 79 SER A N 1
ATOM 540 C CA . SER A 1 115 ? -2.97121 14.24046 21.3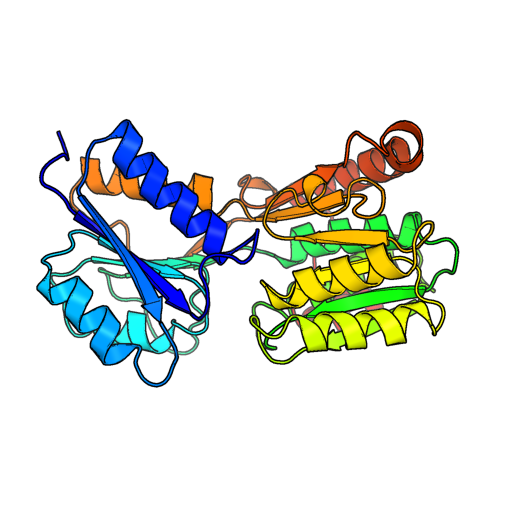6718 1.000 12.71560 79 SER A CA 1
ATOM 541 C C . SER A 1 115 ? -4.25627 13.57176 21.81465 1.000 11.13631 79 SER A C 1
ATOM 542 O O . SER A 1 115 ? -5.23242 13.49812 21.05811 1.000 10.86101 79 SER A O 1
ATOM 545 N N . ASP A 1 116 ? -4.25044 13.01486 23.02523 1.000 13.94330 80 ASP A N 1
ATOM 546 C CA . ASP A 1 116 ? -5.37751 12.19273 23.44031 1.000 15.33449 80 ASP A CA 1
ATOM 547 C C . ASP A 1 116 ? -6.65420 13.01034 23.59973 1.000 18.84693 80 ASP A C 1
ATOM 548 O O . ASP A 1 116 ? -7.72010 12.54574 23.18957 1.000 18.95412 80 ASP A O 1
ATOM 553 N N . ILE A 1 117 ? -6.56995 14.23889 24.12145 1.000 15.26000 81 ILE A N 1
ATOM 554 C CA . ILE A 1 117 ? -7.76819 15.07283 24.26431 1.000 24.33829 81 ILE A CA 1
ATOM 555 C C . ILE A 1 117 ? -8.36250 15.43808 22.90229 1.000 19.44524 81 ILE A C 1
ATOM 556 O O . ILE A 1 117 ? -9.57718 15.32670 22.69402 1.000 19.10834 81 ILE A O 1
ATOM 561 N N . LEU A 1 118 ? -7.53078 15.90967 21.96740 1.000 14.56627 82 LEU A N 1
ATOM 562 C CA . LEU A 1 118 ? -8.02384 16.22728 20.62803 1.000 12.93959 82 LEU A CA 1
ATOM 563 C C . LEU A 1 118 ? -8.67661 15.00641 19.99211 1.000 14.62790 82 LEU A C 1
ATOM 564 O O . LEU A 1 118 ? -9.72960 15.11515 19.34624 1.000 12.43943 82 LEU A O 1
ATOM 569 N N . PHE A 1 119 ? -8.08107 13.82827 20.19228 1.000 11.76418 83 PHE A N 1
ATOM 570 C CA . PHE A 1 119 ? -8.64908 12.59862 19.65132 1.000 13.62531 83 PHE A CA 1
ATOM 571 C C . PHE A 1 119 ? -10.00793 12.30562 20.26836 1.000 12.45992 83 PHE A C 1
ATOM 572 O O . PHE A 1 119 ? -10.96809 11.99765 19.55292 1.000 14.19376 83 PHE A O 1
ATOM 580 N N . GLN A 1 120 ? -10.11020 12.39252 21.59662 1.000 14.86578 84 GLN A N 1
ATOM 581 C CA . GLN A 1 120 ? -11.38698 12.13092 22.25481 1.000 15.53176 84 GLN A CA 1
ATOM 582 C C . GLN A 1 120 ? -12.45670 13.10805 21.79326 1.000 16.64394 84 GLN A C 1
ATOM 583 O O . GLN A 1 120 ? -13.57888 12.70294 21.46991 1.000 16.39475 84 GLN A O 1
ATOM 589 N N . ARG A 1 121 ? -12.12912 14.40145 21.74464 1.000 14.79709 85 ARG A N 1
ATOM 590 C CA . ARG A 1 121 ? -13.13190 15.38956 21.34353 1.000 14.51747 85 ARG A CA 1
ATOM 591 C C . ARG A 1 121 ? -13.59335 15.16839 19.90630 1.000 14.81194 85 ARG A C 1
ATOM 592 O O . ARG A 1 121 ? -14.79340 15.24891 19.61099 1.000 13.23040 85 ARG A O 1
ATOM 600 N N . ALA A 1 122 ? -12.66059 14.88126 18.99649 1.000 12.86886 86 ALA A N 1
ATOM 601 C CA . ALA A 1 122 ? -13.04968 14.59060 17.62077 1.000 12.95436 86 ALA A CA 1
ATOM 602 C C . ALA A 1 122 ? -13.91603 13.34077 17.55395 1.000 14.04457 86 ALA A C 1
ATOM 603 O O . ALA A 1 122 ? -14.93978 13.31835 16.85861 1.000 11.97279 86 ALA A O 1
ATOM 605 N N A SER A 1 123 ? -13.52368 12.28737 18.27513 0.559 13.66305 87 SER A N 1
ATOM 606 N N B SER A 1 123 ? -13.52811 12.29179 18.28491 0.441 13.42729 87 SER A N 1
ATOM 607 C CA A SER A 1 123 ? -14.30224 11.05308 18.27303 0.559 14.35689 87 SER A CA 1
ATOM 608 C CA B SER A 1 123 ? -14.29264 11.04838 18.27955 0.441 14.40292 87 SER A CA 1
ATOM 609 C C A SER A 1 123 ? -15.72288 11.30456 18.75078 0.559 15.46025 87 SER A C 1
ATOM 610 C C B SER A 1 123 ? -15.71379 11.27665 18.77318 0.441 15.27924 87 SER A C 1
ATOM 611 O O A SER A 1 123 ? -16.68472 10.79247 18.16360 0.559 16.61469 87 SER A O 1
ATOM 612 O O B SER A 1 123 ? -16.66932 10.71500 18.22274 0.441 17.39752 87 SER A O 1
ATOM 617 N N . GLU A 1 124 ? -15.87299 12.11942 19.79052 1.000 14.81834 88 GLU A N 1
ATOM 618 C CA . GLU A 1 124 ? -17.16741 12.33129 20.42627 1.000 14.24233 88 GLU A CA 1
ATOM 619 C C . GLU A 1 124 ? -18.02112 13.39851 19.76057 1.000 17.29794 88 GLU A C 1
ATOM 620 O O . GLU A 1 124 ? -19.25163 13.33826 19.88082 1.000 16.68565 88 GLU A O 1
ATOM 626 N N . ASN A 1 125 ? -17.41864 14.34864 19.04739 1.000 16.56852 89 ASN A N 1
ATOM 627 C CA . ASN A 1 125 ? -18.13783 15.46384 18.42144 1.000 17.01352 89 ASN A CA 1
ATOM 628 C C . ASN A 1 125 ? -17.95212 15.36145 16.92122 1.000 21.34566 89 ASN A C 1
ATOM 629 O O . ASN A 1 125 ? -17.10270 16.03743 16.33993 1.000 16.78527 89 ASN A O 1
ATOM 634 N N . VAL A 1 126 ? -18.78072 14.53273 16.28745 1.000 17.32864 90 VAL A N 1
ATOM 635 C CA . VAL A 1 126 ? -18.58652 14.21404 14.88046 1.000 20.63281 90 VAL A CA 1
ATOM 636 C C . VAL A 1 126 ? -18.79362 15.42584 13.98524 1.000 18.88230 90 VAL A C 1
ATOM 637 O O . VAL A 1 126 ? -18.23995 15.47885 12.88458 1.000 21.19783 90 VAL A O 1
ATOM 641 N N A SER A 1 127 ? -19.57017 16.40994 14.43539 0.478 19.81669 91 SER A N 1
ATOM 642 N N B SER A 1 127 ? -19.57146 16.40843 14.42781 0.522 19.91373 91 SER A N 1
ATOM 643 C CA A SER A 1 127 ? -19.90528 17.57199 13.62233 0.478 23.27151 91 SER A CA 1
ATOM 644 C CA B SER A 1 127 ? -19.88538 17.55819 13.59051 0.522 23.19550 91 SER A CA 1
ATOM 645 C C A SER A 1 127 ? -18.90250 18.70724 13.76132 0.478 21.51698 91 SER A C 1
ATOM 646 C C B SER A 1 127 ? -18.91417 18.71537 13.77313 0.522 21.55803 91 SER A C 1
ATOM 647 O O A SER A 1 127 ? -19.04820 19.72836 13.08076 0.478 22.73904 91 SER A O 1
ATOM 648 O O B SER A 1 127 ? -19.09037 19.75762 13.13319 0.522 22.32917 91 SER A O 1
ATOM 653 N N . VAL A 1 128 ? -17.90271 18.56218 14.62521 1.000 16.36371 92 VAL A N 1
ATOM 654 C CA . VAL A 1 128 ? -16.86350 19.56819 14.80671 1.000 16.86220 92 VAL A CA 1
ATOM 655 C C . VAL A 1 128 ? -15.60429 19.06574 14.11299 1.000 12.82871 92 VAL A C 1
ATOM 656 O O . VAL A 1 128 ? -15.31187 17.86274 14.11918 1.000 13.41269 92 VAL A O 1
ATOM 660 N N . ASN A 1 129 ? -14.85340 19.97794 13.50650 1.000 12.04893 93 ASN A N 1
ATOM 661 C CA . ASN A 1 129 ? -13.62658 19.62601 12.80606 1.000 9.97807 93 ASN A CA 1
ATOM 662 C C . ASN A 1 129 ? -12.40329 20.04863 13.60828 1.000 10.31871 93 ASN A C 1
ATOM 663 O O . ASN A 1 129 ? -12.34622 21.16731 14.12366 1.000 11.73637 93 ASN A O 1
ATOM 668 N N . TYR A 1 130 ? -11.42922 19.14729 13.71401 1.000 9.16139 94 TYR A N 1
ATOM 669 C CA . TYR A 1 130 ? -10.24909 19.35836 14.53719 1.000 7.85754 94 TYR A CA 1
ATOM 670 C C . TYR A 1 130 ? -9.00231 19.04123 13.73314 1.000 8.83882 94 TYR A C 1
ATOM 671 O O . TYR A 1 130 ? -9.00287 18.13967 12.89524 1.000 9.31720 94 TYR A O 1
ATOM 680 N N . ALA A 1 131 ? -7.92474 19.77670 14.00993 1.000 8.96459 95 ALA A N 1
ATOM 681 C CA . ALA A 1 131 ? -6.62584 19.48396 13.42281 1.000 8.57684 95 ALA A CA 1
ATOM 682 C C . ALA A 1 131 ? -5.57025 19.63396 14.50471 1.000 9.56693 95 ALA A C 1
ATOM 683 O O . ALA A 1 131 ? -5.69528 20.49171 15.38293 1.000 9.07492 95 ALA A O 1
ATOM 685 N N . ILE A 1 132 ? -4.55041 18.78738 14.46803 1.000 8.71617 96 ILE A N 1
ATOM 686 C CA . ILE A 1 132 ? -3.51892 18.80152 15.49998 1.000 7.23091 96 ILE A CA 1
ATOM 687 C C . ILE A 1 132 ? -2.14257 18.80267 14.85246 1.000 7.28305 96 ILE A C 1
ATOM 688 O O . ILE A 1 132 ? -1.87912 18.02222 13.92694 1.000 9.61798 96 ILE A O 1
ATOM 693 N N . ILE A 1 133 ? -1.27161 19.68338 15.33766 1.000 6.88553 97 ILE A N 1
ATOM 694 C CA . ILE A 1 133 ? 0.13696 19.69163 14.95989 1.000 7.22674 97 ILE A CA 1
ATOM 695 C C . ILE A 1 133 ? 0.86852 18.72974 15.89030 1.000 7.62515 97 ILE A C 1
ATOM 696 O O . ILE A 1 133 ? 0.97430 18.97681 17.09754 1.000 7.87201 97 ILE A O 1
ATOM 701 N N . GLU A 1 134 ? 1.36294 17.62595 15.32572 1.000 7.34500 98 GLU A N 1
ATOM 702 C CA . GLU A 1 134 ? 2.21308 16.67042 16.04884 1.000 7.61520 98 GLU A CA 1
ATOM 703 C C . GLU A 1 134 ? 1.44183 15.81219 17.05298 1.000 9.27010 98 GLU A C 1
ATOM 704 O O . GLU A 1 134 ? 1.92777 15.52066 18.14504 1.000 10.94590 98 GLU A O 1
ATOM 710 N N . GLY A 1 135 ? 0.25057 15.36190 16.67523 1.000 8.54123 99 GLY A N 1
ATOM 711 C CA . GLY A 1 135 ? -0.39885 14.31837 17.44322 1.000 9.55426 99 GLY A CA 1
ATOM 712 C C . GLY A 1 135 ? 0.39821 13.03036 17.34178 1.000 8.94489 99 GLY A C 1
ATOM 713 O O . GLY A 1 135 ? 0.94930 12.69477 16.29435 1.000 11.38896 99 GLY A O 1
ATOM 714 N N . VAL A 1 136 ? 0.49942 12.32718 18.46114 1.000 11.10577 100 VAL A N 1
ATOM 715 C CA . VAL A 1 136 ? 1.24992 11.08126 18.53111 1.000 11.86213 100 VAL A CA 1
ATOM 716 C C . VAL A 1 136 ? 0.27965 9.99603 18.96653 1.000 16.35488 100 VAL A C 1
ATOM 717 O O . VAL A 1 136 ? -0.21324 10.01227 20.10202 1.000 17.95131 100 VAL A O 1
ATOM 721 N N . TYR A 1 137 ? 0.00957 9.05762 18.06799 1.000 16.77388 101 TYR A N 1
ATOM 722 C CA . TYR A 1 137 ? -1.00449 8.03542 18.26832 1.000 20.32442 101 TYR A CA 1
ATOM 723 C C . TYR A 1 137 ? -0.40844 6.67078 17.96252 1.000 27.11705 101 TYR A C 1
ATOM 724 O O . TYR A 1 137 ? 0.38108 6.52166 17.02680 1.000 24.80865 101 TYR A O 1
ATOM 733 N N . ASP A 1 138 ? -0.79094 5.67748 18.76069 1.000 34.06241 102 ASP A N 1
ATOM 734 C CA . ASP A 1 138 ? -0.27235 4.32685 18.59810 1.000 41.46480 102 ASP A CA 1
ATOM 735 C C . ASP A 1 138 ? -1.32777 3.41529 17.99033 1.000 45.94979 102 ASP A C 1
ATOM 736 O O . ASP A 1 138 ? -1.29418 3.10945 16.79435 1.000 49.11713 102 ASP A O 1
ATOM 741 N N . GLU A 1 139 ? -2.28405 3.00541 18.82124 0.708 44.90223 103 GLU A N 1
ATOM 742 C CA . GLU A 1 139 ? -3.20102 1.93070 18.46207 0.708 48.80355 103 GLU A CA 1
ATOM 743 C C . GLU A 1 139 ? -4.27097 2.40794 17.48791 0.708 50.87013 103 GLU A C 1
ATOM 744 O O . GLU A 1 139 ? -4.70464 1.65134 16.60982 0.708 52.18278 103 GLU A O 1
ATOM 750 N N . ILE A 1 140 ? -4.68869 3.66182 17.61091 1.000 50.45678 104 ILE A N 1
ATOM 751 C CA . ILE A 1 140 ? -5.99781 4.08601 17.13431 1.000 48.02310 104 ILE A CA 1
ATOM 752 C C . ILE A 1 140 ? -5.97276 4.48299 15.66267 1.000 40.80059 104 ILE A C 1
ATOM 753 O O . ILE A 1 140 ? -4.93265 4.80876 15.08534 1.000 39.79349 104 ILE A O 1
ATOM 758 N N . GLN A 1 141 ? -7.15800 4.45311 15.05822 1.000 37.54771 105 GLN A N 1
ATOM 759 C CA . GLN A 1 141 ? -7.40409 5.02349 13.74287 1.000 35.34957 105 GLN A CA 1
ATOM 760 C C . GLN A 1 141 ? -7.90873 6.45062 13.92231 1.000 26.56115 105 GLN A C 1
ATOM 761 O O . GLN A 1 141 ? -8.72853 6.72454 14.80210 1.000 26.90055 105 GLN A O 1
ATOM 767 N N . ILE A 1 142 ? -7.41283 7.35735 13.09458 1.000 23.47319 106 ILE A N 1
ATOM 768 C CA . ILE A 1 142 ? -7.77299 8.77283 13.22666 1.000 19.42575 106 ILE A CA 1
ATOM 769 C C . ILE A 1 142 ? -9.17277 8.98177 12.66144 1.000 17.72759 106 ILE A C 1
ATOM 770 O O . ILE A 1 142 ? -9.44388 8.55966 11.52793 1.000 20.61145 106 ILE A O 1
ATOM 775 N N . PRO A 1 143 ? -10.08764 9.60487 13.40447 1.000 18.82332 107 PRO A N 1
ATOM 776 C CA . PRO A 1 143 ? -11.43957 9.81392 12.87641 1.000 18.23009 107 PRO A CA 1
ATOM 777 C C . PRO A 1 143 ? -11.44312 10.82223 11.73868 1.000 18.36924 107 PRO A C 1
ATOM 778 O O . PRO A 1 143 ? -10.52205 11.62746 11.56405 1.000 15.42093 107 PRO A O 1
ATOM 782 N N . LYS A 1 144 ? -12.51782 10.76275 10.95125 1.000 15.58211 108 LYS A N 1
ATOM 783 C CA . LYS A 1 144 ? -12.57563 11.54776 9.72824 1.000 15.81987 108 LYS A CA 1
ATOM 784 C C . LYS A 1 144 ? -12.58059 13.04763 9.99181 1.000 14.02278 108 LYS A C 1
ATOM 785 O O . LYS A 1 144 ? -12.21896 13.80948 9.09085 1.000 16.26476 108 LYS A O 1
ATOM 791 N N . ASN A 1 145 ? -12.98392 13.48128 11.19268 1.000 12.80249 109 ASN A N 1
ATOM 792 C CA . ASN A 1 145 ? -13.02431 14.89450 11.54817 1.000 10.89656 109 ASN A CA 1
ATOM 793 C C . ASN A 1 145 ? -11.78439 15.34894 12.31721 1.000 12.74399 109 ASN A C 1
ATOM 794 O O . ASN A 1 145 ? -11.81662 16.39897 12.96754 1.000 11.68454 109 ASN A O 1
ATOM 799 N N . LEU A 1 146 ? -10.69482 14.58249 12.25087 1.000 10.72401 110 LEU A N 1
ATOM 800 C CA . LEU A 1 146 ? -9.41229 14.96714 12.82720 1.000 9.56885 110 LEU A CA 1
ATOM 801 C C . LEU A 1 146 ? -8.34637 14.83522 11.75714 1.000 11.50198 110 LEU A C 1
ATOM 802 O O . LEU A 1 146 ? -8.27734 13.81882 11.05818 1.000 12.61949 110 LEU A O 1
ATOM 807 N N . LEU A 1 147 ? -7.52727 15.86936 11.62124 1.000 8.51845 111 LEU A N 1
ATOM 808 C CA . LEU A 1 147 ? -6.37168 15.84836 10.74003 1.000 7.84264 111 LEU A CA 1
ATOM 809 C C . LEU A 1 147 ? -5.12724 15.97031 11.59892 1.000 10.19220 111 LEU A C 1
ATOM 810 O O . LEU A 1 147 ? -5.00802 16.91030 12.39048 1.000 9.32310 111 LEU A O 1
ATOM 815 N N . ASN A 1 148 ? -4.20553 15.02460 11.45032 1.000 9.32445 112 ASN A N 1
ATOM 816 C CA . ASN A 1 148 ? -2.94380 15.05884 12.17398 1.000 7.70606 112 ASN A CA 1
ATOM 817 C C . ASN A 1 148 ? -1.81971 15.46524 11.23224 1.000 8.07055 112 ASN A C 1
ATOM 818 O O . ASN A 1 148 ? -1.77905 15.03852 10.07535 1.000 10.91788 112 ASN A O 1
ATOM 823 N N . ILE A 1 149 ? -0.92180 16.30773 11.72704 1.000 10.31037 113 ILE A N 1
ATOM 824 C CA . ILE A 1 149 ? 0.26601 16.72697 10.99445 1.000 10.97440 113 ILE A CA 1
ATOM 825 C C . ILE A 1 149 ? 1.48437 16.17451 11.72518 1.000 11.67808 113 ILE A C 1
ATOM 826 O O . ILE A 1 149 ? 1.58023 16.27934 12.95333 1.000 15.94940 113 ILE A O 1
ATOM 831 N N . SER A 1 150 ? 2.40835 15.57345 10.98672 1.000 9.11449 114 SER A N 1
ATOM 832 C CA . SER A 1 150 ? 3.64654 15.08635 11.57543 1.000 9.32349 114 SER A CA 1
ATOM 833 C C . SER A 1 150 ? 4.81774 15.67121 10.81017 1.000 10.34102 114 SER A C 1
ATOM 834 O O . SER A 1 150 ? 4.85776 15.58200 9.57865 1.000 11.62367 114 SER A O 1
ATOM 837 N N . PHE A 1 151 ? 5.77589 16.24097 11.53561 1.000 7.78175 115 PHE A N 1
ATOM 838 C CA . PHE A 1 151 ? 7.01385 16.70772 10.93255 1.000 8.39529 115 PHE A CA 1
ATOM 839 C C . PHE A 1 151 ? 8.13076 15.70285 11.17474 1.000 9.71210 115 PHE A C 1
ATOM 840 O O . PHE A 1 151 ? 8.27601 15.16055 12.27733 1.000 11.35765 115 PHE A O 1
ATOM 848 N N A ARG A 1 152 ? 8.91810 15.44498 10.12931 0.551 9.05921 116 ARG A N 1
ATOM 849 N N B ARG A 1 152 ? 8.92378 15.45709 10.13282 0.449 8.75740 116 ARG A N 1
ATOM 850 C CA A ARG A 1 152 ? 10.08478 14.56842 10.24824 0.551 7.71599 116 ARG A CA 1
ATOM 851 C CA B ARG A 1 152 ? 10.08151 14.57137 10.24359 0.449 8.01625 116 ARG A CA 1
ATOM 852 C C A ARG A 1 152 ? 11.25015 15.37679 10.82264 0.551 9.56641 116 ARG A C 1
ATOM 853 C C B ARG A 1 152 ? 11.25121 15.37215 10.82233 0.449 9.33279 116 ARG A C 1
ATOM 854 O O A ARG A 1 152 ? 12.25863 15.63959 10.16430 0.551 8.88264 116 ARG A O 1
ATOM 855 O O B ARG A 1 152 ? 12.26281 15.62879 10.16649 0.449 8.91117 116 ARG A O 1
ATOM 870 N N . SER A 1 153 ? 11.08465 15.76887 12.09356 1.000 8.36505 117 SER A N 1
ATOM 871 C CA . SER A 1 153 ? 12.02184 16.69354 12.74390 1.000 6.98173 117 SER A CA 1
ATOM 872 C C . SER A 1 153 ? 13.46060 16.20627 12.70081 1.000 8.41505 117 SER A C 1
ATOM 873 O O . SER A 1 153 ? 14.39082 17.02517 12.66242 1.000 7.25940 117 SER A O 1
ATOM 876 N N . GLU A 1 154 ? 13.66432 14.88977 12.71040 1.000 6.27405 118 GLU A N 1
ATOM 877 C CA . GLU A 1 154 ? 15.01512 14.34522 12.65749 1.000 6.21650 118 GLU A CA 1
ATOM 878 C C . GLU A 1 154 ? 15.80704 14.87852 11.46894 1.000 6.43216 118 GLU A C 1
ATOM 879 O O . GLU A 1 154 ? 17.03604 15.00567 11.55504 1.000 7.56427 118 GLU A O 1
ATOM 885 N N . GLU A 1 155 ? 15.13269 15.19159 10.35417 1.000 7.07756 119 GLU A N 1
ATOM 886 C CA . GLU A 1 155 ? 15.85135 15.64772 9.16395 1.000 7.55908 119 GLU A CA 1
ATOM 887 C C . GLU A 1 155 ? 16.51260 17.00015 9.39403 1.000 6.73031 119 GLU A C 1
ATOM 888 O O . GLU A 1 155 ? 17.68960 17.19747 9.05359 1.000 7.79710 119 GLU A O 1
ATOM 894 N N . VAL A 1 156 ? 15.78117 17.94668 9.98606 1.000 7.02773 120 VAL A N 1
ATOM 895 C CA . VAL A 1 156 ? 16.38473 19.25050 10.24427 1.000 7.18184 120 VAL A CA 1
ATOM 896 C C . VAL A 1 156 ? 17.35444 19.16188 11.41874 1.000 7.08545 120 VAL A C 1
ATOM 897 O O . VAL A 1 156 ? 18.37225 19.86845 11.44856 1.000 7.06941 120 VAL A O 1
ATOM 901 N N . ALA A 1 157 ? 17.07721 18.27824 12.37894 1.000 5.92711 121 ALA A N 1
ATOM 902 C CA . ALA A 1 157 ? 17.99941 18.07251 13.48967 1.000 6.95927 121 ALA A CA 1
ATOM 903 C C . ALA A 1 157 ? 19.33003 17.51301 13.00095 1.000 7.03444 121 ALA A C 1
ATOM 904 O O . ALA A 1 157 ? 20.38655 17.85913 13.53895 1.000 7.03001 121 ALA A O 1
ATOM 906 N N . PHE A 1 158 ? 19.29510 16.64923 11.97914 1.000 6.41592 122 PHE A N 1
ATOM 907 C CA . PHE A 1 158 ? 20.52495 16.13932 11.37886 1.000 5.94067 122 PHE A CA 1
ATOM 908 C C . PHE A 1 158 ? 21.35514 17.28885 10.81589 1.000 7.56139 122 PHE A C 1
ATOM 909 O O . PHE A 1 158 ? 22.58340 17.31644 10.98027 1.000 7.64928 122 PHE A O 1
ATOM 917 N N . LEU A 1 159 ? 20.70082 18.24626 10.14579 1.000 8.15945 123 LEU A N 1
ATOM 918 C CA . LEU A 1 159 ? 21.41612 19.41543 9.64595 1.000 7.23162 123 LEU A CA 1
ATOM 919 C C . LEU A 1 159 ? 22.00804 20.22265 10.79251 1.000 8.23359 123 LEU A C 1
ATOM 920 O O . LEU A 1 159 ? 23.15438 20.67541 10.70938 1.000 7.73977 123 LEU A O 1
ATOM 925 N N . ALA A 1 160 ? 21.25017 20.39618 11.87757 1.000 7.07521 124 ALA A N 1
ATOM 926 C CA . ALA A 1 160 ? 21.75938 21.12385 13.03528 1.000 7.06089 124 ALA A CA 1
ATOM 927 C C . ALA A 1 160 ? 22.97515 20.42747 13.64260 1.000 8.28374 124 ALA A C 1
ATOM 928 O O . ALA A 1 160 ? 23.95837 21.08205 13.99860 1.000 7.92929 124 ALA A O 1
ATOM 930 N N . GLY A 1 161 ? 22.93592 19.09700 13.74214 1.000 7.18603 125 GLY A N 1
ATOM 931 C CA . GLY A 1 161 ? 24.05893 18.36570 14.31586 1.000 7.65713 125 GLY A CA 1
ATOM 932 C C . GLY A 1 161 ? 25.28275 18.38107 13.42201 1.000 7.03471 125 GLY A C 1
ATOM 933 O O . GLY A 1 161 ? 26.41320 18.53548 13.89988 1.000 7.60713 125 GLY A O 1
ATOM 934 N N . TYR A 1 162 ? 25.08100 18.19824 12.11843 1.000 6.81896 126 TYR A N 1
ATOM 935 C CA . TYR A 1 162 ? 26.18105 18.31695 11.16965 1.000 7.38413 126 TYR A CA 1
ATOM 936 C C . TYR A 1 162 ? 26.82944 19.69255 11.26918 1.000 9.17355 126 TYR A C 1
ATOM 937 O O . TYR A 1 162 ? 28.05991 19.81450 11.35430 1.000 9.01646 126 TYR A O 1
ATOM 946 N N . PHE A 1 163 ? 26.00493 20.74340 11.27722 1.000 7.99807 127 PHE A N 1
ATOM 947 C CA . PHE A 1 163 ? 26.50167 22.11435 11.37006 1.000 7.91547 127 PHE A CA 1
ATOM 948 C C . PHE A 1 163 ? 27.28302 22.33061 12.66294 1.000 9.21656 127 PHE A C 1
ATOM 949 O O . PHE A 1 163 ? 28.42382 22.81638 12.64372 1.000 8.25543 127 PHE A O 1
ATOM 957 N N . ALA A 1 164 ? 26.67888 21.97723 13.80134 1.000 7.82743 128 ALA A N 1
ATOM 958 C CA . ALA A 1 164 ? 27.31844 22.20053 15.09553 1.000 7.39557 128 ALA A CA 1
ATOM 959 C C . ALA A 1 164 ? 28.62318 21.42103 15.20783 1.000 7.86588 128 ALA A C 1
ATOM 960 O O . ALA A 1 164 ? 29.61430 21.92789 15.75213 1.000 7.65481 128 ALA A O 1
ATOM 962 N N . SER A 1 165 ? 28.62800 20.17469 14.72726 1.000 7.44700 129 SER A N 1
ATOM 963 C CA . SER A 1 165 ? 29.83113 19.35236 14.76049 1.000 6.87491 129 SER A CA 1
ATOM 964 C C . SER A 1 165 ? 30.94684 19.95538 13.91035 1.000 9.29310 129 SER A C 1
ATOM 965 O O . SER A 1 165 ? 32.10909 19.98069 14.32909 1.000 8.93570 129 SER A O 1
ATOM 968 N N . LYS A 1 166 ? 30.62135 20.45207 12.71409 1.000 8.49804 130 LYS A N 1
ATOM 969 C CA . LYS A 1 166 ? 31.66082 21.10039 11.91115 1.000 9.15576 130 LYS A CA 1
ATOM 970 C C . LYS A 1 166 ? 32.12522 22.41526 12.52817 1.000 9.50517 130 LYS A C 1
ATOM 971 O O . LYS A 1 166 ? 33.30270 22.77470 12.41221 1.000 12.36120 130 LYS A O 1
ATOM 977 N N . ALA A 1 167 ? 31.21736 23.14462 13.18115 1.000 9.14105 131 ALA A N 1
ATOM 978 C CA . ALA A 1 167 ? 31.52855 24.47976 13.67973 1.000 9.75773 131 ALA A CA 1
ATOM 979 C C . ALA A 1 167 ? 32.25780 24.45568 15.01721 1.000 9.34679 131 ALA A C 1
ATOM 980 O O . ALA A 1 167 ? 32.98819 25.40310 15.32891 1.000 12.34011 131 ALA A O 1
ATOM 982 N N . SER A 1 168 ? 32.07370 23.40251 15.81704 1.000 9.59580 132 SER A N 1
ATOM 983 C CA . SER A 1 168 ? 32.57147 23.39944 17.18828 1.000 10.21239 132 SER A CA 1
ATOM 984 C C . SER A 1 168 ? 34.08994 23.42849 17.21963 1.000 10.77319 132 SER A C 1
ATOM 985 O O . SER A 1 168 ? 34.74968 22.67414 16.50130 1.000 11.85964 132 SER A O 1
ATOM 988 N N . LYS A 1 169 ? 34.63843 24.29835 18.06651 1.000 10.10175 133 LYS A N 1
ATOM 989 C CA . LYS A 1 169 ? 36.07820 24.35069 18.28167 1.000 10.32779 133 LYS A CA 1
ATOM 990 C C . LYS A 1 169 ? 36.53829 23.41054 19.38228 1.000 11.62109 133 LYS A C 1
ATOM 991 O O . LYS A 1 169 ? 37.69410 22.97067 19.36560 1.000 15.58780 133 LYS A O 1
ATOM 997 N N . THR A 1 170 ? 35.67612 23.09790 20.34635 1.000 10.72694 134 THR A N 1
ATOM 998 C CA . THR A 1 170 ? 36.03260 22.15522 21.39550 1.000 11.75167 134 THR A CA 1
ATOM 999 C C . THR A 1 170 ? 35.80799 20.71024 20.97470 1.000 13.33197 134 THR A C 1
ATOM 1000 O O . THR A 1 170 ? 36.36833 19.80466 21.60066 1.000 14.63462 134 THR A O 1
ATOM 1004 N N . GLY A 1 171 ? 34.99104 20.47407 19.94911 1.000 9.74580 135 GLY A N 1
ATOM 1005 C CA . GLY A 1 171 ? 34.60115 19.12035 19.62150 1.000 11.47341 135 GLY A CA 1
ATOM 1006 C C . GLY A 1 171 ? 33.58820 18.53664 20.57374 1.000 9.82528 135 GLY A C 1
ATOM 1007 O O . GLY A 1 171 ? 33.39928 17.31158 20.60092 1.000 11.81336 135 GLY A O 1
ATOM 1008 N N . LYS A 1 172 ? 32.93656 19.38031 21.37062 1.000 9.47639 136 LYS A N 1
ATOM 1009 C CA . LYS A 1 172 ? 31.92036 18.94265 22.31613 1.000 10.74644 136 LYS A CA 1
ATOM 1010 C C . LYS A 1 172 ? 30.74285 19.89318 22.19247 1.000 9.51650 136 LYS A C 1
ATOM 1011 O O . LYS A 1 172 ? 30.89551 21.11024 22.37361 1.000 9.57485 136 LYS A O 1
ATOM 1017 N N . ILE A 1 173 ? 29.57589 19.33452 21.86088 1.000 7.52027 137 ILE A N 1
ATOM 1018 C CA . ILE A 1 173 ? 28.36519 20.10042 21.59776 1.000 8.15512 137 ILE A CA 1
ATOM 1019 C C . ILE A 1 173 ? 27.24169 19.57251 22.47711 1.000 7.45925 137 ILE A C 1
ATOM 1020 O O . ILE A 1 173 ? 27.33151 18.49570 23.07264 1.000 9.00198 137 ILE A O 1
ATOM 1025 N N . GLY A 1 174 ? 26.17654 20.36350 22.57192 1.000 7.50648 138 GLY A N 1
ATOM 1026 C CA . GLY A 1 174 ? 25.09172 20.06034 23.47669 1.000 8.63066 138 GLY A CA 1
ATOM 1027 C C . GLY A 1 174 ? 23.74942 20.01118 22.76801 1.000 6.90388 138 GLY A C 1
ATOM 1028 O O . GLY A 1 174 ? 23.53475 20.62965 21.72252 1.000 7.03633 138 GLY A O 1
ATOM 1029 N N . PHE A 1 175 ? 22.83055 19.28063 23.39553 1.000 6.50954 139 PHE A N 1
ATOM 1030 C CA . PHE A 1 175 ? 21.43244 19.20806 22.99972 1.000 6.56042 139 PHE A CA 1
ATOM 1031 C C . PHE A 1 175 ? 20.60346 19.39853 24.25967 1.000 6.67678 139 PHE A C 1
ATOM 1032 O O . PHE A 1 175 ? 20.80776 18.68079 25.24504 1.000 7.32567 139 PHE A O 1
ATOM 1040 N N . VAL A 1 176 ? 19.68181 20.36298 24.23824 1.000 7.32163 140 VAL A N 1
ATOM 1041 C CA . VAL A 1 176 ? 18.75112 20.59727 25.33844 1.000 6.75909 140 VAL A CA 1
ATOM 1042 C C . VAL A 1 176 ? 17.33713 20.40151 24.81672 1.000 7.74134 140 VAL A C 1
ATOM 1043 O O . VAL A 1 176 ? 16.87380 21.15084 23.94472 1.000 8.63331 140 VAL A O 1
ATOM 1047 N N . GLY A 1 177 ? 16.65382 19.39616 25.35690 1.000 7.51869 141 GLY A N 1
ATOM 1048 C CA . GLY A 1 177 ? 15.30853 19.07514 24.94098 1.000 7.92752 141 GLY A CA 1
ATOM 1049 C C . GLY A 1 177 ? 14.27189 19.52192 25.94918 1.000 7.47793 141 GLY A C 1
ATOM 1050 O O . GLY A 1 177 ? 14.58715 19.87132 27.08486 1.000 8.64490 141 GLY A O 1
ATOM 1051 N N . GLY A 1 178 ? 13.01681 19.50297 25.50359 1.000 8.15071 142 GLY A N 1
ATOM 1052 C CA . GLY A 1 178 ? 11.90176 19.85135 26.36634 1.000 8.87320 142 GLY A CA 1
ATOM 1053 C C . GLY A 1 178 ? 11.33823 18.63113 27.06884 1.000 7.52107 142 GLY A C 1
ATOM 1054 O O . GLY A 1 178 ? 11.94969 18.10058 27.99428 1.000 10.02531 142 GLY A O 1
ATOM 1055 N N . VAL A 1 179 ? 10.15747 18.19152 26.65042 1.000 6.22325 143 VAL A N 1
ATOM 1056 C CA . VAL A 1 179 ? 9.54860 16.96395 27.16324 1.000 7.94829 143 VAL A CA 1
ATOM 1057 C C . VAL A 1 179 ? 9.95903 15.80611 26.26560 1.000 8.03546 143 VAL A C 1
ATOM 1058 O O . VAL A 1 179 ? 9.79685 15.87432 25.03852 1.000 9.69401 143 VAL A O 1
ATOM 1062 N N . ARG A 1 180 ? 10.48372 14.74625 26.87780 1.000 8.44353 144 ARG A N 1
ATOM 1063 C CA . ARG A 1 180 ? 10.87678 13.53738 26.16243 1.000 7.92277 144 ARG A CA 1
ATOM 1064 C C . ARG A 1 180 ? 9.67865 12.90164 25.46428 1.000 9.18208 144 ARG A C 1
ATOM 1065 O O . ARG A 1 180 ? 8.51663 13.19801 25.76027 1.000 9.90365 144 ARG A O 1
ATOM 1073 N N . GLY A 1 181 ? 9.97539 11.99638 24.54339 1.000 9.45791 145 GLY A N 1
ATOM 1074 C CA . GLY A 1 181 ? 8.96050 11.27870 23.80132 1.000 8.41353 145 GLY A CA 1
ATOM 1075 C C . GLY A 1 181 ? 9.35894 11.14342 22.34715 1.000 7.70273 145 GLY A C 1
ATOM 1076 O O . GLY A 1 181 ? 10.48908 11.44260 21.95832 1.000 8.23358 145 GLY A O 1
ATOM 1077 N N . LYS A 1 182 ? 8.41316 10.66906 21.53409 1.000 8.24461 146 LYS A N 1
ATOM 1078 C CA . LYS A 1 182 ? 8.72773 10.37006 20.13930 1.000 9.90246 146 LYS A CA 1
ATOM 1079 C C . LYS A 1 182 ? 9.16372 11.61739 19.38168 1.000 8.80083 146 LYS A C 1
ATOM 1080 O O . LYS A 1 182 ? 10.09625 11.56721 18.57511 1.000 9.81351 146 LYS A O 1
ATOM 1086 N N . VAL A 1 183 ? 8.50226 12.74991 19.61427 1.000 7.56660 147 VAL A N 1
ATOM 1087 C CA . VAL A 1 183 ? 8.87307 13.96135 18.89156 1.000 7.37141 147 VAL A CA 1
ATOM 1088 C C . VAL A 1 183 ? 10.28431 14.40028 19.26184 1.000 8.28480 147 VAL A C 1
ATOM 1089 O O . VAL A 1 183 ? 11.13435 14.62152 18.38840 1.000 9.02584 147 VAL A O 1
ATOM 1093 N N . LEU A 1 184 ? 10.56145 14.53436 20.56140 1.000 8.18710 148 LEU A N 1
ATOM 1094 C CA . LEU A 1 184 ? 11.87588 15.02519 20.96374 1.000 8.53387 148 LEU A CA 1
ATOM 1095 C C . LEU A 1 184 ? 12.98089 14.01777 20.67958 1.000 9.68590 148 LEU A C 1
ATOM 1096 O O . LEU A 1 184 ? 14.11166 14.41559 20.35888 1.000 10.65671 148 LEU A O 1
ATOM 1101 N N . GLU A 1 185 ? 12.69084 12.72013 20.77696 1.000 9.80604 149 GLU A N 1
ATOM 1102 C CA . GLU A 1 185 ? 13.74052 11.75762 20.46344 1.000 10.06159 149 GLU A CA 1
ATOM 1103 C C . GLU A 1 185 ? 14.13370 11.83509 18.99534 1.000 10.15483 149 GLU A C 1
ATOM 1104 O O . GLU A 1 185 ? 15.29817 11.60270 18.66082 1.000 10.03516 149 GLU A O 1
ATOM 1110 N N A SER A 1 186 ? 13.19747 12.19240 18.11096 0.643 8.48010 150 SER A N 1
ATOM 1111 N N B SER A 1 186 ? 13.19820 12.18729 18.11245 0.357 8.47086 150 SER A N 1
ATOM 1112 C CA A SER A 1 186 ? 13.55711 12.38124 16.70827 0.643 7.48007 150 SER A CA 1
ATOM 1113 C CA B SER A 1 186 ? 13.55828 12.38732 16.71281 0.357 7.80458 150 SER A CA 1
ATOM 1114 C C A SER A 1 186 ? 14.55211 13.52786 16.54244 0.643 8.41797 150 SER A C 1
ATOM 1115 C C B SER A 1 186 ? 14.56597 13.52109 16.55996 0.357 8.30111 150 SER A C 1
ATOM 1116 O O A SER A 1 186 ? 15.50640 13.41551 15.76493 0.643 8.06823 150 SER A O 1
ATOM 1117 O O B SER A 1 186 ? 15.53302 13.39969 15.79902 0.357 7.95095 150 SER A O 1
ATOM 1122 N N . PHE A 1 187 ? 14.36716 14.62455 17.28708 1.000 7.67736 151 PHE A N 1
ATOM 1123 C CA . PHE A 1 187 ? 15.36121 15.70133 17.29237 1.000 6.33630 151 PHE A CA 1
ATOM 1124 C C . PHE A 1 187 ? 16.69906 15.20543 17.83419 1.000 6.63552 151 PHE A C 1
ATOM 1125 O O . PHE A 1 187 ? 17.75783 15.45307 17.24205 1.000 7.97580 151 PHE A O 1
ATOM 1133 N N . MET A 1 188 ? 16.67400 14.52169 18.98479 1.000 7.55384 152 MET A N 1
ATOM 1134 C CA . MET A 1 188 ? 17.92098 14.13723 19.63985 1.000 6.85664 152 MET A CA 1
ATOM 1135 C C . MET A 1 188 ? 18.72269 13.17442 18.77766 1.000 8.00481 152 MET A C 1
ATOM 1136 O O . MET A 1 188 ? 19.93336 13.35761 18.58648 1.000 7.72451 152 MET A O 1
ATOM 1141 N N . TYR A 1 189 ? 18.06537 12.13345 18.25529 1.000 7.81146 153 TYR A N 1
ATOM 1142 C CA . TYR A 1 189 ? 18.79684 11.14517 17.46940 1.000 8.66224 153 TYR A CA 1
ATOM 1143 C C . TYR A 1 189 ? 19.20532 11.69998 16.10811 1.000 8.36750 153 TYR A C 1
ATOM 1144 O O . TYR A 1 189 ? 20.28723 11.38271 15.60398 1.000 8.51775 153 TYR A O 1
ATOM 1153 N N . GLY A 1 190 ? 18.37651 12.54656 15.50122 1.000 7.69487 154 GLY A N 1
ATOM 1154 C CA . GLY A 1 190 ? 18.79717 13.18175 14.26410 1.000 8.44833 154 GLY A CA 1
ATOM 1155 C C . GLY A 1 190 ? 20.01206 14.06210 14.48037 1.000 6.61930 154 GLY A C 1
ATOM 1156 O O . GLY A 1 190 ? 20.96527 14.03150 13.69772 1.000 8.04018 154 GLY A O 1
ATOM 1157 N N . TYR A 1 191 ? 20.01225 14.82071 15.57673 1.000 7.37973 155 TYR A N 1
ATOM 1158 C CA . TYR A 1 191 ? 21.13963 15.68983 15.90677 1.000 7.06301 155 TYR A CA 1
ATOM 1159 C C . TYR A 1 191 ? 22.40900 14.89128 16.15888 1.000 9.88202 155 TYR A C 1
ATOM 1160 O O . TYR A 1 191 ? 23.47578 15.22246 15.62780 1.000 8.32581 155 TYR A O 1
ATOM 1169 N N . GLU A 1 192 ? 22.32057 13.85205 16.98908 1.000 7.25562 156 GLU A N 1
ATOM 1170 C CA . GLU A 1 192 ? 23.51140 13.06526 17.28708 1.000 8.05341 156 GLU A CA 1
ATOM 1171 C C . GLU A 1 192 ? 24.03904 12.39533 16.03149 1.000 7.71758 156 GLU A C 1
ATOM 1172 O O . GLU A 1 192 ? 25.25699 12.31065 15.82251 1.000 8.64606 156 GLU A O 1
ATOM 1178 N N . ALA A 1 193 ? 23.14044 11.91404 15.17584 1.000 6.85138 157 ALA A N 1
ATOM 1179 C CA . ALA A 1 193 ? 23.57499 11.26044 13.94387 1.000 8.41606 157 ALA A CA 1
ATOM 1180 C C . ALA A 1 193 ? 24.24319 12.24111 12.98699 1.000 9.15607 157 ALA A C 1
ATOM 1181 O O . ALA A 1 193 ? 25.30280 11.93651 12.42212 1.000 8.92982 157 ALA A O 1
ATOM 1183 N N . GLY A 1 194 ? 23.65446 13.42971 12.80829 1.000 9.05042 158 GLY A N 1
ATOM 1184 C CA . GLY A 1 194 ? 24.27722 14.41520 11.93489 1.000 8.08079 158 GLY A CA 1
ATOM 1185 C C . GLY A 1 194 ? 25.62448 14.86230 12.46305 1.000 7.48919 158 GLY A C 1
ATOM 1186 O O . GLY A 1 194 ? 26.56476 15.08352 11.69058 1.000 8.74081 158 GLY A O 1
ATOM 1187 N N . ALA A 1 195 ? 25.73653 14.97867 13.78593 1.000 7.40291 159 ALA A N 1
ATOM 1188 C CA . ALA A 1 195 ? 27.00266 15.34933 14.40354 1.000 7.11800 159 ALA A CA 1
ATOM 1189 C C . ALA A 1 195 ? 28.08201 14.30835 14.13108 1.000 8.59861 159 ALA A C 1
ATOM 1190 O O . ALA A 1 195 ? 29.21888 14.65939 13.77985 1.000 8.52508 159 ALA A O 1
ATOM 1192 N N . LYS A 1 196 ? 27.74602 13.02033 14.28230 1.000 8.08849 160 LYS A N 1
ATOM 1193 C CA . LYS A 1 196 ? 28.71297 11.95755 14.01205 1.000 7.13655 160 LYS A CA 1
ATOM 1194 C C . LYS A 1 196 ? 29.05239 11.87764 12.53053 1.000 9.40011 160 LYS A C 1
ATOM 1195 O O . LYS A 1 196 ? 30.19538 11.56257 12.17346 1.000 10.10406 160 LYS A O 1
ATOM 1201 N N . TYR A 1 197 ? 28.07543 12.15367 11.66098 1.000 10.76103 161 TYR A N 1
ATOM 1202 C CA . TYR A 1 197 ? 28.32921 12.16963 10.22360 1.000 9.49850 161 TYR A CA 1
ATOM 1203 C C . TYR A 1 197 ? 29.38012 13.21135 9.86305 1.000 10.71641 161 TYR A C 1
ATOM 1204 O O . TYR A 1 197 ? 30.18957 12.98420 8.95219 1.000 12.11064 161 TYR A O 1
ATOM 1213 N N . ALA A 1 198 ? 29.41074 14.32962 10.60005 1.000 9.18842 162 ALA A N 1
ATOM 1214 C CA . ALA A 1 198 ? 30.38793 15.39073 10.37715 1.000 9.12506 162 ALA A CA 1
ATOM 1215 C C . ALA A 1 198 ? 31.73874 15.09406 11.02553 1.000 10.81875 162 ALA A C 1
ATOM 1216 O O . ALA A 1 198 ? 32.77635 15.50156 10.49163 1.000 10.98258 162 ALA A O 1
ATOM 1218 N N . ASN A 1 199 ? 31.74771 14.41334 12.17305 1.000 9.19482 163 ASN A N 1
ATOM 1219 C CA . ASN A 1 199 ? 32.98187 14.08845 12.88700 1.000 9.19755 163 ASN A CA 1
ATOM 1220 C C . ASN A 1 199 ? 32.69602 12.84587 13.71031 1.000 8.76690 163 ASN A C 1
ATOM 1221 O O . ASN A 1 199 ? 31.91493 12.90805 14.66166 1.000 9.78153 163 ASN A O 1
ATOM 1226 N N . SER A 1 200 ? 33.35312 11.72916 13.38816 1.000 10.03230 164 SER A N 1
ATOM 1227 C CA . SER A 1 200 ? 32.96665 10.48087 14.03713 1.000 10.47788 164 SER A CA 1
ATOM 1228 C C . SER A 1 200 ? 33.21360 10.49352 15.54670 1.000 10.87585 164 SER A C 1
ATOM 1229 O O . SER A 1 200 ? 32.49953 9.80324 16.28372 1.000 12.19029 164 SER A O 1
ATOM 1232 N N . ASN A 1 201 ? 34.19575 11.26319 16.02907 1.000 10.77597 165 ASN A N 1
ATOM 1233 C CA . ASN A 1 201 ? 34.51358 11.31401 17.45312 1.000 10.62713 165 ASN A CA 1
ATOM 1234 C C . ASN A 1 201 ? 33.89075 12.51880 18.15866 1.000 11.97304 165 ASN A C 1
ATOM 1235 O O . ASN A 1 201 ? 34.33325 12.88223 19.25390 1.000 12.64653 165 ASN A O 1
ATOM 1240 N N . ILE A 1 202 ? 32.88510 13.15414 17.55125 1.000 9.85344 166 ILE A N 1
ATOM 1241 C CA . ILE A 1 202 ? 32.22603 14.28063 18.20593 1.000 12.16930 166 ILE A CA 1
ATOM 1242 C C . ILE A 1 202 ? 31.66050 13.83911 19.55287 1.000 9.54780 166 ILE A C 1
ATOM 1243 O O . ILE A 1 202 ? 31.18239 12.71092 19.71138 1.000 12.06064 166 ILE A O 1
ATOM 1248 N N . LYS A 1 203 ? 31.74228 14.72309 20.54242 1.000 10.71162 167 LYS A N 1
ATOM 1249 C CA . LYS A 1 203 ? 31.12169 14.49355 21.84100 1.000 9.97162 167 LYS A CA 1
ATOM 1250 C C . LYS A 1 203 ? 29.83122 15.29398 21.89918 1.000 9.96166 167 LYS A C 1
ATOM 1251 O O . LYS A 1 203 ? 29.83879 16.48936 21.59161 1.000 10.79754 167 LYS A O 1
ATOM 1257 N N . VAL A 1 204 ? 28.72172 14.62540 22.24822 1.000 9.85185 168 VAL A N 1
ATOM 1258 C CA . VAL A 1 204 ? 27.41146 15.26279 22.37535 1.000 10.68418 168 VAL A CA 1
ATOM 1259 C C . VAL A 1 204 ? 26.89513 15.02063 23.78276 1.000 11.67036 168 VAL A C 1
ATOM 1260 O O . VAL A 1 204 ? 26.78967 13.86819 24.21591 1.000 14.32171 168 VAL A O 1
ATOM 1264 N N . VAL A 1 205 ? 26.53043 16.09944 24.47401 1.000 9.58489 169 VAL A N 1
ATOM 1265 C CA . VAL A 1 205 ? 25.90389 16.03487 25.79158 1.000 9.33220 169 VAL A CA 1
ATOM 1266 C C . VAL A 1 205 ? 24.42763 16.35642 25.60848 1.000 8.70958 169 VAL A C 1
ATOM 1267 O O . VAL A 1 205 ? 24.08198 17.43120 25.09668 1.000 10.73309 169 VAL A O 1
ATOM 1271 N N . SER A 1 206 ? 23.55377 15.45625 26.05598 1.000 11.14301 170 SER A N 1
ATOM 1272 C CA . SER A 1 206 ? 22.11320 15.63588 25.92112 1.000 9.93485 170 SER A CA 1
ATOM 1273 C C . SER A 1 206 ? 21.45952 15.73924 27.29058 1.000 14.75338 170 SER A C 1
ATOM 1274 O O . SER A 1 206 ? 21.75589 14.94570 28.19146 1.000 14.75035 170 SER A O 1
ATOM 1277 N N . GLN A 1 207 ? 20.58048 16.72490 27.44888 1.000 9.84251 171 GLN A N 1
ATOM 1278 C CA . GLN A 1 207 ? 19.82264 16.89601 28.67404 1.000 9.34619 171 GLN A CA 1
ATOM 1279 C C . GLN A 1 207 ? 18.41985 17.33577 28.30559 1.000 9.31603 171 GLN A C 1
ATOM 1280 O O . GLN A 1 207 ? 18.21073 17.97387 27.27068 1.000 11.00081 171 GLN A O 1
ATOM 1286 N N . TYR A 1 208 ? 17.45823 16.98432 29.15747 1.000 10.59011 172 TYR A N 1
ATOM 1287 C CA . TYR A 1 208 ? 16.07746 17.40839 28.98222 1.000 9.79985 172 TYR A CA 1
ATOM 1288 C C . TYR A 1 208 ? 15.64050 18.27602 30.14856 1.000 7.89712 172 TYR A C 1
ATOM 1289 O O . TYR A 1 208 ? 15.87048 17.93096 31.31343 1.000 12.90358 172 TYR A O 1
ATOM 1298 N N . VAL A 1 209 ? 14.99972 19.39813 29.82680 1.000 8.28661 173 VAL A N 1
ATOM 1299 C CA . VAL A 1 209 ? 14.39830 20.24119 30.84896 1.000 9.02648 173 VAL A CA 1
ATOM 1300 C C . VAL A 1 209 ? 13.20020 19.53198 31.47622 1.000 8.30594 173 VAL A C 1
ATOM 1301 O O . VAL A 1 209 ? 12.91955 19.70798 32.66692 1.000 12.67799 173 VAL A O 1
ATOM 1305 N N . GLY A 1 210 ? 12.48671 18.71196 30.70461 1.000 8.92740 174 GLY A N 1
ATOM 1306 C CA . GLY A 1 210 ? 11.32587 18.00205 31.21043 1.000 10.16980 174 GLY A CA 1
ATOM 1307 C C . GLY A 1 210 ? 10.02581 18.75512 31.06184 1.000 8.17162 174 GLY A C 1
ATOM 1308 O O . GLY A 1 210 ? 8.96352 18.23070 31.43313 1.000 10.48844 174 GLY A O 1
ATOM 1309 N N . THR A 1 211 ? 10.07793 19.96722 30.51959 1.000 8.69602 175 THR A N 1
ATOM 1310 C CA . THR A 1 211 ? 8.92302 20.80331 30.26766 1.000 9.90433 175 THR A CA 1
ATOM 1311 C C . THR A 1 211 ? 9.32684 21.77896 29.17603 1.000 7.49231 175 THR A C 1
ATOM 1312 O O . THR A 1 211 ? 10.51522 22.06622 29.00347 1.000 8.65270 175 THR A O 1
ATOM 1316 N N . PHE A 1 212 ? 8.33747 22.26474 28.42653 1.000 8.44074 176 PHE A N 1
ATOM 1317 C CA . PHE A 1 212 ? 8.56427 23.30940 27.43730 1.000 8.97842 176 PHE A CA 1
ATOM 1318 C C . PHE A 1 212 ? 8.44527 24.70689 28.02394 1.000 9.81330 176 PHE A C 1
ATOM 1319 O O . PHE A 1 212 ? 8.60505 25.67972 27.28402 1.000 9.25634 176 PHE A O 1
ATOM 1327 N N . GLY A 1 213 ? 8.20326 24.83473 29.32778 1.000 8.99596 177 GLY A N 1
ATOM 1328 C CA . GLY A 1 213 ? 7.94096 26.14721 29.90305 1.000 7.89805 177 GLY A CA 1
ATOM 1329 C C . GLY A 1 213 ? 8.77898 26.54689 31.10310 1.000 10.91182 177 GLY A C 1
ATOM 1330 O O . GLY A 1 213 ? 8.31281 27.33920 31.92782 1.000 14.46849 177 GLY A O 1
ATOM 1331 N N . ASP A 1 214 ? 10.00960 26.05292 31.21347 1.000 9.22959 178 ASP A N 1
ATOM 1332 C CA . ASP A 1 214 ? 10.89593 26.37144 32.33869 1.000 8.88967 178 ASP A CA 1
ATOM 1333 C C . ASP A 1 214 ? 12.17243 27.03043 31.80823 1.000 8.71145 178 ASP A C 1
ATOM 1334 O O . ASP A 1 214 ? 13.20510 26.38836 31.59759 1.000 9.46935 178 ASP A O 1
ATOM 1339 N N . PHE A 1 215 ? 12.08256 28.34786 31.63878 1.000 9.08516 179 PHE A N 1
ATOM 1340 C CA . PHE A 1 215 ? 13.18833 29.15597 31.13235 1.000 8.87644 179 PHE A CA 1
ATOM 1341 C C . PHE A 1 215 ? 14.40606 29.05808 32.05034 1.000 9.57740 179 PHE A C 1
ATOM 1342 O O . PHE A 1 215 ? 15.53640 28.88544 31.58551 1.000 8.50481 179 PHE A O 1
ATOM 1350 N N . GLY A 1 216 ? 14.18944 29.16174 33.36423 1.000 10.04324 180 GLY A N 1
ATOM 1351 C CA . GLY A 1 216 ? 15.29928 29.12336 34.29764 1.000 8.92490 180 GLY A CA 1
ATOM 1352 C C . GLY A 1 216 ? 16.04529 27.80513 34.29984 1.000 8.45166 180 GLY A C 1
ATOM 1353 O O . GLY A 1 216 ? 17.26493 27.77964 34.47516 1.000 9.79141 180 GLY A O 1
ATOM 1354 N N . LEU A 1 217 ? 15.32777 26.69228 34.11693 1.000 9.33049 181 LEU A N 1
ATOM 1355 C CA . LEU A 1 217 ? 16.00302 25.40653 34.01310 1.000 11.49340 181 LEU A CA 1
ATOM 1356 C C . LEU A 1 217 ? 16.70264 25.24642 32.66673 1.000 7.31624 181 LEU A C 1
ATOM 1357 O O . LEU A 1 217 ? 17.78328 24.64969 32.60765 1.000 8.91817 181 LEU A O 1
ATOM 1362 N N . GLY A 1 218 ? 16.15295 25.80979 31.59042 1.000 7.99695 182 GLY A N 1
ATOM 1363 C CA . GLY A 1 218 ? 16.92256 25.89072 30.35920 1.000 8.77851 182 GLY A CA 1
ATOM 1364 C C . GLY A 1 218 ? 18.23350 26.63050 30.56198 1.000 7.48170 182 GLY A C 1
ATOM 1365 O O . GLY A 1 218 ? 19.29589 26.18213 30.11847 1.000 8.20707 182 GLY A O 1
ATOM 1366 N N . ARG A 1 219 ? 18.17943 27.75446 31.28241 1.000 7.43814 183 ARG A N 1
ATOM 1367 C CA . ARG A 1 219 ? 19.37706 28.54402 31.53321 1.000 8.97449 183 ARG A CA 1
ATOM 1368 C C . ARG A 1 219 ? 20.40120 27.77703 32.36125 1.000 8.72044 183 ARG A C 1
ATOM 1369 O O . ARG A 1 219 ? 21.58612 27.74717 32.01801 1.000 8.67974 183 ARG A O 1
ATOM 1377 N N . SER A 1 220 ? 19.97585 27.16661 33.47228 1.000 8.36189 184 SER A N 1
ATOM 1378 C CA . SER A 1 220 ? 20.95278 26.47342 34.30626 1.000 9.28022 184 SER A CA 1
ATOM 1379 C C . SER A 1 220 ? 21.51887 25.24945 33.60147 1.000 8.82571 184 SER A C 1
ATOM 1380 O O . SER A 1 220 ? 22.71111 24.95830 33.72776 1.000 8.83146 184 SER A O 1
ATOM 1383 N N . THR A 1 221 ? 20.68534 24.54408 32.82864 1.000 9.18082 185 THR A N 1
ATOM 1384 C CA . THR A 1 221 ? 21.17252 23.39590 32.06705 1.000 9.33242 185 THR A CA 1
ATOM 1385 C C . THR A 1 221 ? 22.25583 23.82086 31.08466 1.000 8.94840 185 THR A C 1
ATOM 1386 O O . THR A 1 221 ? 23.32157 23.19411 30.99406 1.000 9.63694 185 THR A O 1
ATOM 1390 N N . ALA A 1 222 ? 22.00220 24.90462 30.35083 1.000 8.07933 186 ALA A N 1
ATOM 1391 C CA . ALA A 1 222 ? 22.97000 25.39651 29.37756 1.000 8.29842 186 ALA A CA 1
ATOM 1392 C C . ALA A 1 222 ? 24.23229 25.92085 30.04782 1.000 9.53127 186 ALA A C 1
ATOM 1393 O O . ALA A 1 222 ? 25.34580 25.68702 29.55549 1.000 9.40549 186 ALA A O 1
ATOM 1395 N N . SER A 1 223 ? 24.07924 26.65308 31.15642 1.000 9.11020 187 SER A N 1
ATOM 1396 C CA . SER A 1 223 ? 25.23818 27.16816 31.87326 1.000 10.70401 187 SER A CA 1
ATOM 1397 C C . SER A 1 223 ? 26.15661 26.02815 32.30075 1.000 9.19081 187 SER A C 1
ATOM 1398 O O . SER A 1 223 ? 27.38360 26.12733 32.17404 1.000 11.21599 187 SER A O 1
ATOM 1401 N N . ASN A 1 224 ? 25.57867 24.92657 32.78277 1.000 11.26643 188 ASN A N 1
ATOM 1402 C CA . ASN A 1 224 ? 26.38789 23.77045 33.16539 1.000 11.73710 188 ASN A CA 1
ATOM 1403 C C . ASN A 1 224 ? 27.11219 23.17321 31.96185 1.000 13.48786 188 ASN A C 1
A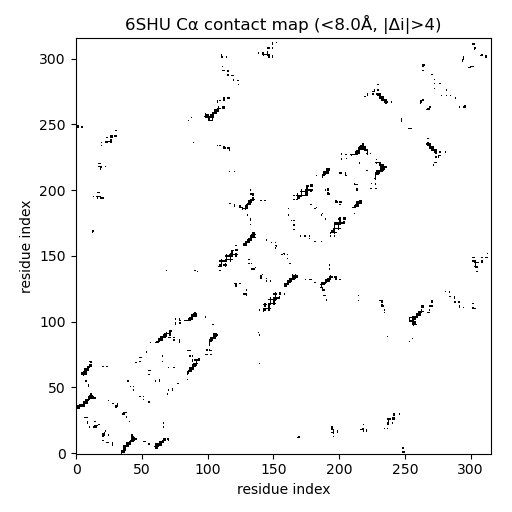TOM 1404 O O . ASN A 1 224 ? 28.28646 22.79623 32.05995 1.000 14.51617 188 ASN A O 1
ATOM 1409 N N . MET A 1 225 ? 26.42884 23.07053 30.81828 1.000 10.89150 189 MET A N 1
ATOM 1410 C CA . MET A 1 225 ? 27.07485 22.53731 29.61903 1.000 10.30079 189 MET A CA 1
ATOM 1411 C C . MET A 1 225 ? 28.23386 23.41607 29.18091 1.000 11.40700 189 MET A C 1
ATOM 1412 O O . MET A 1 225 ? 29.33715 22.92139 28.90539 1.000 10.78835 189 MET A O 1
ATOM 1417 N N . TYR A 1 226 ? 27.99632 24.72657 29.08401 1.000 10.25707 190 TYR A N 1
ATOM 1418 C CA . TYR A 1 226 ? 29.05597 25.63760 28.66204 1.000 9.19815 190 TYR A CA 1
ATOM 1419 C C . TYR A 1 226 ? 30.24695 25.57424 29.60775 1.000 12.98271 190 TYR A C 1
ATOM 1420 O O . TYR A 1 226 ? 31.39790 25.66156 29.16795 1.000 16.31528 190 TYR A O 1
ATOM 1429 N N . ARG A 1 227 ? 29.98981 25.41656 30.91066 1.000 10.48316 191 ARG A N 1
ATOM 1430 C CA . ARG A 1 227 ? 31.08962 25.29921 31.86235 1.000 14.01530 191 ARG A CA 1
ATOM 1431 C C . ARG A 1 227 ? 31.84635 23.98752 31.71493 1.000 17.29842 191 ARG A C 1
ATOM 1432 O O . ARG A 1 227 ? 32.99973 23.90293 32.15514 1.000 19.34984 191 ARG A O 1
ATOM 1440 N N A ASP A 1 228 ? 31.23241 22.97506 31.09638 0.404 14.70966 192 ASP A N 1
ATOM 1441 N N B ASP A 1 228 ? 31.23167 22.97372 31.10777 0.596 14.43278 192 ASP A N 1
ATOM 1442 C CA A ASP A 1 228 ? 31.81106 21.64589 30.93662 0.404 15.94521 192 ASP A CA 1
ATOM 1443 C CA B ASP A 1 228 ? 31.82996 21.65636 30.94737 0.596 15.62663 192 ASP A CA 1
ATOM 1444 C C A ASP A 1 228 ? 32.43859 21.42826 29.56218 0.404 16.70637 192 ASP A C 1
ATOM 1445 C C B ASP A 1 228 ? 32.37751 21.42940 29.53843 0.596 16.75990 192 ASP A C 1
ATOM 1446 O O A ASP A 1 228 ? 32.62232 20.27764 29.15108 0.404 21.74856 192 ASP A O 1
ATOM 1447 O O B ASP A 1 228 ? 32.44699 20.28314 29.08218 0.596 20.17798 192 ASP A O 1
ATOM 1456 N N . GLY A 1 229 ? 32.74618 22.49613 28.83372 1.000 12.85943 193 GLY A N 1
ATOM 1457 C CA . GLY A 1 229 ? 33.45197 22.36780 27.57297 1.000 14.99307 193 GLY A CA 1
ATOM 1458 C C . GLY A 1 229 ? 32.60150 22.31477 26.32169 1.000 12.07041 193 GLY A C 1
ATOM 1459 O O . GLY A 1 229 ? 33.15691 22.12084 25.23195 1.000 13.49167 193 GLY A O 1
ATOM 1460 N N . VAL A 1 230 ? 31.28489 22.46423 26.43621 1.000 10.66225 194 VAL A N 1
ATOM 1461 C CA . VAL A 1 230 ? 30.42184 22.57661 25.26693 1.000 10.02032 194 VAL A CA 1
ATOM 1462 C C . VAL A 1 230 ? 30.51795 24.00091 24.74766 1.000 9.94205 194 VAL A C 1
ATOM 1463 O O . VAL A 1 230 ? 30.46566 24.95545 25.53110 1.000 10.10879 194 VAL A O 1
ATOM 1467 N N . ASP A 1 231 ? 30.62966 24.16583 23.42621 1.000 9.56252 195 ASP A N 1
ATOM 1468 C CA . ASP A 1 231 ? 30.60618 25.51109 22.85688 1.000 9.33985 195 ASP A CA 1
ATOM 1469 C C . ASP A 1 231 ? 29.41396 25.82059 21.95726 1.000 8.70098 195 ASP A C 1
ATOM 1470 O O . ASP A 1 231 ? 29.20050 26.99626 21.63684 1.000 10.29880 195 ASP A O 1
ATOM 1475 N N . ILE A 1 232 ? 28.61913 24.82545 21.56852 1.000 7.34118 196 ILE A N 1
ATOM 1476 C CA . ILE A 1 232 ? 27.43017 25.03608 20.74746 1.000 7.28623 196 ILE A CA 1
ATOM 1477 C C . ILE A 1 232 ? 26.33812 24.14030 21.30149 1.000 6.30266 196 ILE A C 1
ATOM 1478 O O . ILE A 1 232 ? 26.56360 22.93645 21.48389 1.000 8.24287 196 ILE A O 1
ATOM 1483 N N . ILE A 1 233 ? 25.15780 24.71381 21.55047 1.000 5.92115 197 ILE A N 1
ATOM 1484 C CA . ILE A 1 233 ? 23.99657 23.99215 22.06409 1.000 5.60741 197 ILE A CA 1
ATOM 1485 C C . ILE A 1 233 ? 22.83665 24.15354 21.09149 1.000 7.17967 197 ILE A C 1
ATOM 1486 O O . ILE A 1 233 ? 22.48696 25.27894 20.71737 1.000 8.20382 197 ILE A O 1
ATOM 1491 N N . PHE A 1 234 ? 22.23658 23.03396 20.69201 1.000 6.55811 198 PHE A N 1
ATOM 1492 C CA . PHE A 1 234 ? 20.96152 23.03535 19.97863 1.000 7.34128 198 PHE A CA 1
ATOM 1493 C C . PHE A 1 234 ? 19.87134 23.00055 21.03423 1.000 7.94666 198 PHE A C 1
ATOM 1494 O O . PHE A 1 234 ? 19.73976 22.00979 21.76466 1.000 8.58537 198 PHE A O 1
ATOM 1502 N N . ALA A 1 235 ? 19.10683 24.09336 21.11590 1.000 9.10334 199 ALA A N 1
ATOM 1503 C CA . ALA A 1 235 ? 18.00882 24.25904 22.06044 1.000 12.46095 199 ALA A CA 1
ATOM 1504 C C . ALA A 1 235 ? 16.72447 23.89257 21.32405 1.000 13.46898 199 ALA A C 1
ATOM 1505 O O . ALA A 1 235 ? 16.21573 24.67708 20.51623 1.000 12.55916 199 ALA A O 1
ATOM 1507 N N . ALA A 1 236 ? 16.21274 22.70017 21.59973 1.000 10.46214 200 ALA A N 1
ATOM 1508 C CA . ALA A 1 236 ? 14.96588 22.19686 21.01095 1.000 9.91556 200 ALA A CA 1
ATOM 1509 C C . ALA A 1 236 ? 13.98184 21.91755 22.14560 1.000 8.14585 200 ALA A C 1
ATOM 1510 O O . ALA A 1 236 ? 13.70721 20.76916 22.50954 1.000 8.96217 200 ALA A O 1
ATOM 1512 N N . ALA A 1 237 ? 13.44844 22.99896 22.73041 1.000 8.59384 201 ALA A N 1
ATOM 1513 C CA . ALA A 1 237 ? 12.79815 22.86955 24.03263 1.000 7.81797 201 ALA A CA 1
ATOM 1514 C C . ALA A 1 237 ? 11.70119 23.91204 24.24875 1.000 5.66909 201 ALA A C 1
ATOM 1515 O O . ALA A 1 237 ? 11.41242 24.27149 25.39613 1.000 6.79268 201 ALA A O 1
ATOM 1517 N N . GLY A 1 238 ? 11.07877 24.40123 23.17838 1.000 6.67307 202 GLY A N 1
ATOM 1518 C CA . GLY A 1 238 ? 10.01712 25.39035 23.36815 1.000 7.41886 202 GLY A CA 1
ATOM 1519 C C . GLY A 1 238 ? 10.51558 26.62376 24.10508 1.000 7.22598 202 GLY A C 1
ATOM 1520 O O . GLY A 1 238 ? 11.65899 27.07143 23.92430 1.000 7.16108 202 GLY A O 1
ATOM 1521 N N . LEU A 1 239 ? 9.65532 27.17345 24.97145 1.000 8.42974 203 LEU A N 1
ATOM 1522 C CA . LEU A 1 239 ? 10.05010 28.34139 25.75755 1.000 8.37061 203 LEU A CA 1
ATOM 1523 C C . LEU A 1 239 ? 11.28357 28.05684 26.61155 1.000 8.45430 203 LEU A C 1
ATOM 1524 O O . LEU A 1 239 ? 12.11482 28.94723 26.82542 1.000 7.44902 203 LEU A O 1
ATOM 1529 N N . SER A 1 240 ? 11.41216 26.82798 27.13204 1.000 7.82122 204 SER A N 1
ATOM 1530 C CA . SER A 1 240 ? 12.56524 26.49432 27.96630 1.000 5.49124 204 SER A CA 1
ATOM 1531 C C . SER A 1 240 ? 13.87654 26.78477 27.25214 1.000 6.32373 204 SER A C 1
ATOM 1532 O O . SER A 1 240 ? 14.85819 27.20112 27.87911 1.000 7.49323 204 SER A O 1
ATOM 1535 N N . GLY A 1 241 ? 13.91395 26.54384 25.93820 1.000 6.49095 205 GLY A N 1
ATOM 1536 C CA . GLY A 1 241 ? 15.12282 26.77528 25.16718 1.000 7.69036 205 GLY A CA 1
ATOM 1537 C C . GLY A 1 241 ? 15.51585 28.23284 25.07922 1.000 7.30465 205 GLY A C 1
ATOM 1538 O O . GLY A 1 241 ? 16.68313 28.53608 24.80880 1.000 8.51089 205 GLY A O 1
ATOM 1539 N N . ILE A 1 242 ? 14.56356 29.14758 25.27395 1.000 6.69014 206 ILE A N 1
ATOM 1540 C CA . ILE A 1 242 ? 14.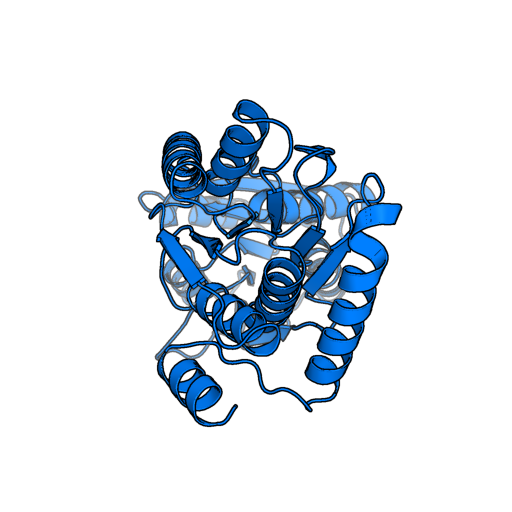92801 30.55901 25.29522 1.000 8.56649 206 ILE A CA 1
ATOM 1541 C C . ILE A 1 242 ? 15.82309 30.84220 26.49723 1.000 9.54009 206 ILE A C 1
ATOM 1542 O O . ILE A 1 242 ? 16.67584 31.73309 26.45147 1.000 8.40257 206 ILE A O 1
ATOM 1547 N N . GLY A 1 243 ? 15.65967 30.08015 27.58417 1.000 7.94485 207 GLY A N 1
ATOM 1548 C CA . GLY A 1 243 ? 16.60090 30.15593 28.68989 1.000 7.85519 207 GLY A CA 1
ATOM 1549 C C . GLY A 1 243 ? 17.99514 29.68124 28.32952 1.000 5.72415 207 GLY A C 1
ATOM 1550 O O . GLY A 1 243 ? 18.98215 30.18762 28.86439 1.000 7.75533 207 GLY A O 1
ATOM 1551 N N . VAL A 1 244 ? 18.09492 28.68278 27.44460 1.000 6.43619 208 VAL A N 1
ATOM 1552 C CA . VAL A 1 244 ? 19.39553 28.27902 26.90974 1.000 7.01660 208 VAL A CA 1
ATOM 1553 C C . VAL A 1 244 ? 20.06026 29.45525 26.20436 1.000 6.62497 208 VAL A C 1
ATOM 1554 O O . VAL A 1 244 ? 21.24888 29.73357 26.40221 1.000 7.30057 208 VAL A O 1
ATOM 1558 N N . ILE A 1 245 ? 19.28492 30.18748 25.39687 1.000 7.30545 209 ILE A N 1
ATOM 1559 C CA . ILE A 1 245 ? 19.80576 31.38014 24.72432 1.000 8.62438 209 ILE A CA 1
ATOM 1560 C C . ILE A 1 245 ? 20.24681 32.43471 25.73393 1.000 7.60321 209 ILE A C 1
ATOM 1561 O O . ILE A 1 245 ? 21.29347 33.07006 25.56355 1.000 9.37377 209 ILE A O 1
ATOM 1566 N N . GLU A 1 246 ? 19.45870 32.63852 26.79763 1.000 7.79006 210 GLU A N 1
ATOM 1567 C CA . GLU A 1 246 ? 19.83809 33.57803 27.84835 1.000 7.56007 210 GLU A CA 1
ATOM 1568 C C . GLU A 1 246 ? 21.18632 33.21425 28.45951 1.000 8.32767 210 GLU A C 1
ATOM 1569 O O . GLU A 1 246 ? 22.02734 34.09548 28.70232 1.000 8.82418 210 GLU A O 1
ATOM 1575 N N . ALA A 1 247 ? 21.42067 31.91576 28.71266 1.000 8.42157 211 ALA A N 1
ATOM 1576 C CA . ALA A 1 247 ? 22.70729 31.49254 29.25617 1.000 8.21744 211 ALA A CA 1
ATOM 1577 C C . ALA A 1 247 ? 23.84189 31.87699 28.32400 1.000 8.29422 211 ALA A C 1
ATOM 1578 O O . ALA A 1 247 ? 24.88851 32.35996 28.77356 1.000 9.23969 211 ALA A O 1
ATOM 1580 N N . ALA A 1 248 ? 23.64923 31.66995 27.01905 1.000 8.75985 212 ALA A N 1
ATOM 1581 C CA . ALA A 1 248 ? 24.68084 32.04719 26.06117 1.000 9.37994 212 ALA A CA 1
ATOM 1582 C C . ALA A 1 248 ? 24.94092 33.54973 26.09370 1.000 9.84079 212 ALA A C 1
ATOM 1583 O O . ALA A 1 248 ? 26.09512 33.98610 26.07013 1.000 9.83283 212 ALA A O 1
ATOM 1585 N N . LYS A 1 249 ? 23.87984 34.35778 26.14990 1.000 8.69913 213 LYS A N 1
ATOM 1586 C CA . LYS A 1 249 ? 24.05917 35.80556 26.21205 1.000 10.56893 213 LYS A CA 1
ATOM 1587 C C . LYS A 1 249 ? 24.82150 36.21940 27.46568 1.000 11.23967 213 LYS A C 1
ATOM 1588 O O . LYS A 1 249 ? 25.66341 37.12530 27.41757 1.000 12.59092 213 LYS A O 1
ATOM 1594 N N . GLU A 1 250 ? 24.55869 35.55347 28.59544 1.000 10.13159 214 GLU A N 1
ATOM 1595 C CA . GLU A 1 250 ? 25.21504 35.92208 29.84856 1.000 10.82211 214 GLU A CA 1
ATOM 1596 C C . GLU A 1 250 ? 26.69815 35.58182 29.83680 1.000 11.76831 214 GLU A C 1
ATOM 1597 O O . GLU A 1 250 ? 27.47485 36.21040 30.56032 1.000 11.52913 214 GLU A O 1
ATOM 1603 N N . LEU A 1 251 ? 27.10204 34.59412 29.03717 1.000 12.78921 215 LEU A N 1
ATOM 1604 C CA . LEU A 1 251 ? 28.49185 34.16322 28.93136 1.000 11.89505 215 LEU A CA 1
ATOM 1605 C C . LEU A 1 251 ? 29.24762 34.84629 27.79700 1.000 10.62250 215 LEU A C 1
ATOM 1606 O O . LEU A 1 251 ? 30.47909 34.78335 27.76514 1.000 14.90437 215 LEU A O 1
ATOM 1611 N N . GLY A 1 252 ? 28.54890 35.49331 26.86645 1.000 13.76423 216 GLY A N 1
ATOM 1612 C CA . GLY A 1 252 ? 29.19188 36.31033 25.86477 1.000 13.12095 216 GLY A CA 1
ATOM 1613 C C . GLY A 1 252 ? 29.72950 35.52921 24.68337 1.000 15.91968 216 GLY A C 1
ATOM 1614 O O . GLY A 1 252 ? 29.29308 34.41390 24.38119 1.000 14.85208 216 GLY A O 1
ATOM 1615 N N . PRO A 1 253 ? 30.70104 36.11961 23.99005 1.000 17.24291 217 PRO A N 1
ATOM 1616 C CA . PRO A 1 253 ? 31.22208 35.50509 22.76179 1.000 16.45369 217 PRO A CA 1
ATOM 1617 C C . PRO A 1 253 ? 31.74192 34.09126 22.98854 1.000 13.63731 217 PRO A C 1
ATOM 1618 O O . PRO A 1 253 ? 32.21652 33.73638 24.07260 1.000 16.06088 217 PRO A O 1
ATOM 1622 N N . ASP A 1 254 ? 31.60606 33.27183 21.94317 1.000 14.28528 218 ASP A N 1
ATOM 1623 C CA . ASP A 1 254 ? 32.05648 31.87950 21.89651 1.000 11.54437 218 ASP A CA 1
ATOM 1624 C C . ASP A 1 254 ? 31.13720 30.93003 22.64997 1.000 10.85004 218 ASP A C 1
ATOM 1625 O O . ASP A 1 254 ? 31.55709 29.83535 23.04363 1.000 13.03267 218 ASP A O 1
ATOM 1630 N N . HIS A 1 255 ? 29.88516 31.31726 22.85965 1.000 10.76912 219 HIS A N 1
ATOM 1631 C CA . HIS A 1 255 ? 28.86647 30.42013 23.40493 1.000 8.55495 219 HIS A CA 1
ATOM 1632 C C . HIS A 1 255 ? 27.71191 30.45835 22.42212 1.000 9.38546 219 HIS A C 1
ATOM 1633 O O . HIS A 1 255 ? 26.93515 31.41798 22.39523 1.000 10.72618 219 HIS A O 1
ATOM 1640 N N . TYR A 1 256 ? 27.62200 29.43786 21.58605 1.000 7.77089 220 TYR A N 1
ATOM 1641 C CA . TYR A 1 256 ? 26.73930 29.51469 20.43492 1.000 8.05180 220 TYR A CA 1
ATOM 1642 C C . TYR A 1 256 ? 25.49716 28.66107 20.62877 1.000 6.98580 220 TYR A C 1
ATOM 1643 O O . TYR A 1 256 ? 25.48281 27.69620 21.39907 1.000 7.32421 220 TYR A O 1
ATOM 1652 N N . ILE A 1 257 ? 24.46471 29.02611 19.87780 1.000 7.84413 221 ILE A N 1
ATOM 1653 C CA . ILE A 1 257 ? 23.15874 28.38414 19.90315 1.000 7.15922 221 ILE A CA 1
ATOM 1654 C C . ILE A 1 257 ? 22.77004 28.00951 18.48226 1.000 6.33015 221 ILE A C 1
ATOM 1655 O O . ILE A 1 257 ? 22.98205 28.78436 17.54131 1.000 7.65865 221 ILE A O 1
ATOM 1660 N N . ILE A 1 258 ? 22.18267 26.83242 18.32786 1.000 7.38265 222 ILE A N 1
ATOM 1661 C CA . ILE A 1 258 ? 21.33048 26.54436 17.18399 1.000 7.31965 222 ILE A CA 1
ATOM 1662 C C . ILE A 1 258 ? 19.89154 26.72579 17.64728 1.000 6.51816 222 ILE A C 1
ATOM 1663 O O . ILE A 1 258 ? 19.43551 26.03926 18.57769 1.000 7.28735 222 ILE A O 1
ATOM 1668 N N . GLY A 1 259 ? 19.20053 27.69608 17.04569 1.000 7.73398 223 GLY A N 1
ATOM 1669 C CA . GLY A 1 259 ? 17.81413 27.96332 17.37162 1.000 7.51329 223 GLY A CA 1
ATOM 1670 C C . GLY A 1 259 ? 16.88454 26.93407 16.77184 1.000 6.93469 223 GLY A C 1
ATOM 1671 O O . GLY A 1 259 ? 17.29110 26.02329 16.05198 1.000 7.54750 223 GLY A O 1
ATOM 1672 N N . VAL A 1 260 ? 15.59979 27.08109 17.08141 1.000 6.52116 224 VAL A N 1
ATOM 1673 C CA . VAL A 1 260 ? 14.62686 26.06968 16.68912 1.000 8.15323 224 VAL A CA 1
ATOM 1674 C C . VAL A 1 260 ? 13.29718 26.73181 16.36027 1.000 7.22536 224 VAL A C 1
ATOM 1675 O O . VAL A 1 260 ? 12.95173 27.79464 16.89260 1.000 7.16645 224 VAL A O 1
ATOM 1679 N N . ASP A 1 261 ? 12.56767 26.08675 15.44152 1.000 6.43279 225 ASP A N 1
ATOM 1680 C CA . ASP A 1 261 ? 11.16225 26.33640 15.11386 1.000 7.21749 225 ASP A CA 1
ATOM 1681 C C . ASP A 1 261 ? 10.95851 27.56372 14.23800 1.000 6.73971 225 ASP A C 1
ATOM 1682 O O . ASP A 1 261 ? 10.34071 27.46851 13.16999 1.000 8.13255 225 ASP A O 1
ATOM 1687 N N . GLN A 1 262 ? 11.45993 28.71375 14.67508 1.000 7.41974 226 GLN A N 1
ATOM 1688 C CA . GLN A 1 262 ? 11.50738 29.90942 13.85094 1.000 7.13370 226 GLN A CA 1
ATOM 1689 C C . GLN A 1 262 ? 12.94605 30.39599 13.76977 1.000 7.62699 226 GLN A C 1
ATOM 1690 O O . GLN A 1 262 ? 13.82842 29.89877 14.46814 1.000 7.75921 226 GLN A O 1
ATOM 1696 N N . ASP A 1 263 ? 13.18390 31.38240 12.90874 1.000 8.91189 227 ASP A N 1
ATOM 1697 C CA . ASP A 1 263 ? 14.49208 32.03223 12.88693 1.000 10.87573 227 ASP A CA 1
ATOM 1698 C C . ASP A 1 263 ? 14.66062 32.78884 14.19724 1.000 10.42573 227 ASP A C 1
ATOM 1699 O O . ASP A 1 263 ? 14.01218 33.81629 14.41819 1.000 12.02983 227 ASP A O 1
ATOM 1704 N N . GLN A 1 264 ? 15.52296 32.28192 15.07715 1.000 8.78080 228 GLN A N 1
ATOM 1705 C CA . GLN A 1 264 ? 15.71922 32.86643 16.39552 1.000 8.20627 228 GLN A CA 1
ATOM 1706 C C . GLN A 1 264 ? 16.97845 33.72402 16.49793 1.000 9.83783 228 GLN A C 1
ATOM 1707 O O . GLN A 1 264 ? 17.35351 34.13095 17.60620 1.000 8.96041 228 GLN A O 1
ATOM 1713 N N . SER A 1 265 ? 17.61704 34.04457 15.36823 1.000 9.29146 229 SER A N 1
ATOM 1714 C CA . SER A 1 265 ? 18.84928 34.83091 15.42567 1.000 10.01771 229 SER A CA 1
ATOM 1715 C C . SER A 1 265 ? 18.62895 36.18404 16.09141 1.000 10.17339 229 SER A C 1
ATOM 1716 O O . SER A 1 265 ? 19.51597 36.67820 16.79541 1.000 12.24339 229 SER A O 1
ATOM 1719 N N . TYR A 1 266 ? 17.44816 36.77770 15.91768 1.000 10.18643 230 TYR A N 1
ATOM 1720 C CA . TYR A 1 266 ? 17.18788 38.09181 16.50334 1.000 11.26612 230 TYR A CA 1
ATOM 1721 C C . TYR A 1 266 ? 17.19135 38.07848 18.03056 1.000 12.05497 230 TYR A C 1
ATOM 1722 O O . TYR A 1 266 ? 17.39663 39.13097 18.64486 1.000 14.40583 230 TYR A O 1
ATOM 1731 N N . LEU A 1 267 ? 16.97434 36.92110 18.66031 1.000 11.50240 231 LEU A N 1
ATOM 1732 C CA . LEU A 1 267 ? 17.01919 36.84430 20.11645 1.000 10.65840 231 LEU A CA 1
ATOM 1733 C C . LEU A 1 267 ? 18.43436 36.99094 20.66278 1.000 14.02084 231 LEU A C 1
ATOM 1734 O O . LEU A 1 267 ? 18.60172 37.38308 21.81946 1.000 15.80548 231 LEU A O 1
ATOM 1739 N N . ALA A 1 268 ? 19.44924 36.66441 19.87095 1.000 11.56577 232 ALA A N 1
ATOM 1740 C CA . ALA A 1 268 ? 20.82878 36.76928 20.31882 1.000 11.24860 232 ALA A CA 1
ATOM 1741 C C . ALA A 1 268 ? 21.71546 36.81072 19.08682 1.000 11.87835 232 ALA A C 1
ATOM 1742 O O . ALA A 1 268 ? 22.28485 35.78304 18.68485 1.000 9.63983 232 ALA A O 1
ATOM 1744 N N . PRO A 1 269 ? 21.84081 37.98014 18.45448 1.000 10.53369 233 PRO A N 1
ATOM 1745 C CA . PRO A 1 269 ? 22.46942 38.03861 17.12616 1.000 14.17167 233 PRO A CA 1
ATOM 1746 C C . PRO A 1 269 ? 23.96035 37.75173 17.12268 1.000 11.78710 233 PRO A C 1
ATOM 1747 O O . PRO A 1 269 ? 24.51557 37.53678 16.03983 1.000 13.70404 233 PRO A O 1
ATOM 1751 N N . ASN A 1 270 ? 24.61689 37.72037 18.28277 1.000 11.51900 234 ASN A N 1
ATOM 1752 C CA . ASN A 1 270 ? 26.01805 37.31856 18.37607 1.000 13.22844 234 ASN A CA 1
ATOM 1753 C C . ASN A 1 270 ? 26.18624 35.85899 18.76063 1.000 14.04146 234 ASN A C 1
ATOM 1754 O O . ASN A 1 270 ? 27.32429 35.38154 18.81904 1.000 16.77183 234 ASN A O 1
ATOM 1759 N N . ASN A 1 271 ? 25.10034 35.15392 19.05590 1.000 10.60053 235 ASN A N 1
ATOM 1760 C CA . ASN A 1 271 ? 25.22137 33.82637 19.64621 1.000 10.04573 235 ASN A CA 1
ATOM 1761 C C . ASN A 1 271 ? 24.45846 32.75100 18.88594 1.000 9.39434 235 ASN A C 1
ATOM 1762 O O . ASN A 1 271 ? 24.93215 31.61479 18.81043 1.000 9.91014 235 ASN A O 1
ATOM 1767 N N . VAL A 1 272 ? 23.28809 33.06633 18.32676 1.000 8.18328 236 VAL A N 1
ATOM 1768 C CA . VAL A 1 272 ? 22.53181 32.11349 17.51373 1.000 7.58331 236 VAL A CA 1
ATOM 1769 C C . VAL A 1 272 ? 23.14082 32.10719 16.11724 1.000 11.96898 236 VAL A C 1
ATOM 1770 O O . VAL A 1 272 ? 23.07249 33.11426 15.40952 1.000 13.86957 236 VAL A O 1
ATOM 1774 N N . ILE A 1 273 ? 23.73705 30.98297 15.71644 1.000 10.08627 237 ILE A N 1
ATOM 1775 C CA . ILE A 1 273 ? 24.41894 30.91938 14.42343 1.000 9.89271 237 ILE A CA 1
ATOM 1776 C C . ILE A 1 273 ? 23.45214 30.57013 13.30787 1.000 10.03154 237 ILE A C 1
ATOM 1777 O O . ILE A 1 273 ? 23.54001 31.10343 12.20092 1.000 10.64565 237 ILE A O 1
ATOM 1782 N N . VAL A 1 274 ? 22.55841 29.62696 13.58372 1.000 9.35820 238 VAL A N 1
ATOM 1783 C CA . VAL A 1 274 ? 21.63969 29.08010 12.59691 1.000 9.28517 238 VAL A CA 1
ATOM 1784 C C . VAL A 1 274 ? 20.44679 28.57174 13.39082 1.000 7.44309 238 VAL A C 1
ATOM 1785 O O . VAL A 1 274 ? 20.54115 28.34616 14.59793 1.000 7.75851 238 VAL A O 1
ATOM 1789 N N . SER A 1 275 ? 19.30850 28.42045 12.71014 1.000 7.55811 239 SER A N 1
ATOM 1790 C CA . SER A 1 275 ? 18.08417 27.94043 13.33502 1.000 7.23058 239 SER A CA 1
ATOM 1791 C C . SER A 1 275 ? 17.49568 26.80472 12.51393 1.000 7.46917 239 SER A C 1
ATOM 1792 O O . SER A 1 275 ? 17.45664 26.86947 11.27686 1.000 9.37874 239 SER A O 1
ATOM 1795 N N . ALA A 1 276 ? 17.02363 25.77287 13.21281 1.000 7.25631 240 ALA A N 1
ATOM 1796 C CA . ALA A 1 276 ? 16.36050 24.62333 12.59802 1.000 7.37901 240 ALA A CA 1
ATOM 1797 C C . ALA A 1 276 ? 14.85756 24.87629 12.66669 1.000 8.83506 240 ALA A C 1
ATOM 1798 O O . ALA A 1 276 ? 14.21012 24.57899 13.67306 1.000 7.91200 240 ALA A O 1
ATOM 1800 N N . VAL A 1 277 ? 14.30451 25.43099 11.59301 1.000 8.76655 241 VAL A N 1
ATOM 1801 C CA . VAL A 1 277 ? 12.93575 25.93389 11.62708 1.000 7.84763 241 VAL A CA 1
ATOM 1802 C C . VAL A 1 277 ? 11.95020 24.84829 11.22800 1.000 7.21474 241 VAL A C 1
ATOM 1803 O O . VAL A 1 277 ? 12.26448 23.90386 10.49650 1.000 7.75471 241 VAL A O 1
ATOM 1807 N N . LYS A 1 278 ? 10.72873 25.01823 11.72497 1.000 6.81961 242 LYS A N 1
ATOM 1808 C CA . LYS A 1 278 ? 9.61778 24.10014 11.49927 1.000 7.81504 242 LYS A CA 1
ATOM 1809 C C . LYS A 1 278 ? 8.44324 24.97189 11.07576 1.000 8.20698 242 LYS A C 1
ATOM 1810 O O . LYS A 1 278 ? 7.95075 25.78308 11.86929 1.000 8.82754 242 LYS A O 1
ATOM 1816 N N . LYS A 1 279 ? 7.99564 24.81823 9.82783 1.000 7.25837 243 LYS A N 1
ATOM 1817 C CA . LYS A 1 279 ? 7.15677 25.83769 9.19172 1.000 8.27136 243 LYS A CA 1
ATOM 1818 C C . LYS A 1 279 ? 5.67466 25.60405 9.48989 1.000 8.74705 243 LYS A C 1
ATOM 1819 O O . LYS A 1 279 ? 4.82832 25.46386 8.59817 1.000 10.47213 243 LYS A O 1
ATOM 1825 N N . VAL A 1 280 ? 5.38861 25.59054 10.79569 1.000 9.09970 244 VAL A N 1
ATOM 1826 C CA . VAL A 1 280 ? 4.02983 25.41712 11.30231 1.000 9.07311 244 VAL A CA 1
ATOM 1827 C C . VAL A 1 280 ? 3.11323 26.52567 10.79774 1.000 10.52823 244 VAL A C 1
ATOM 1828 O O . VAL A 1 280 ? 1.95248 26.27372 10.43313 1.000 11.22482 244 VAL A O 1
ATOM 1832 N N . ASP A 1 281 ? 3.58935 27.77615 10.81944 1.000 8.80192 245 ASP A N 1
ATOM 1833 C CA . ASP A 1 281 ? 2.72040 28.88879 10.44055 1.000 9.96801 245 ASP A CA 1
ATOM 1834 C C . ASP A 1 281 ? 2.30843 28.81264 8.97487 1.000 9.85690 245 ASP A C 1
ATOM 1835 O O . ASP A 1 281 ? 1.13268 29.01451 8.64930 1.000 11.65340 245 ASP A O 1
ATOM 1840 N N . SER A 1 282 ? 3.24594 28.50859 8.07424 1.000 10.18282 246 SER A N 1
ATOM 1841 C CA . SER A 1 282 ? 2.88522 28.41615 6.66003 1.000 10.05731 246 SER A CA 1
ATOM 1842 C C . SER A 1 282 ? 1.87874 27.30147 6.42688 1.000 9.59550 246 SER A C 1
ATOM 1843 O O . SER A 1 282 ? 0.91439 27.46231 5.66437 1.000 11.67512 246 SER A O 1
ATOM 1846 N N . LEU A 1 283 ? 2.09639 26.15929 7.06759 1.000 8.79066 247 LEU A N 1
ATOM 1847 C CA . LEU A 1 283 ? 1.23291 25.00835 6.86184 1.000 10.22464 247 LEU A CA 1
ATOM 1848 C C . LEU A 1 283 ? -0.15926 25.25611 7.42870 1.000 8.66113 247 LEU A C 1
ATOM 1849 O O . LEU A 1 283 ? -1.16990 24.94495 6.78416 1.000 9.78148 247 LEU A O 1
ATOM 1854 N N . MET A 1 284 ? -0.23809 25.79700 8.64648 1.000 8.69257 248 MET A N 1
ATOM 1855 C CA . MET A 1 284 ? -1.55331 26.05254 9.23019 1.000 8.76377 248 MET A CA 1
ATOM 1856 C C . MET A 1 284 ? -2.33553 27.05451 8.39667 1.000 9.77109 248 MET A C 1
ATOM 1857 O O . MET A 1 284 ? -3.54747 26.90281 8.19868 1.000 10.46701 248 MET A O 1
ATOM 1862 N N . TYR A 1 285 ? -1.66190 28.09083 7.89779 1.000 10.33797 249 TYR A N 1
ATOM 1863 C CA . TYR A 1 285 ? -2.34953 29.07474 7.06973 1.000 9.78277 249 TYR A CA 1
ATOM 1864 C C . TYR A 1 285 ? -2.91021 28.42681 5.81662 1.000 10.44424 249 TYR A C 1
ATOM 1865 O O . TYR A 1 285 ? -4.09353 28.58842 5.49166 1.000 10.23752 249 TYR A O 1
ATOM 1874 N N A SER A 1 286 ? -2.08416 27.66678 5.09606 0.530 9.01259 250 SER A N 1
ATOM 1875 N N B SER A 1 286 ? -2.07082 27.67881 5.09826 0.470 9.18604 250 SER A N 1
ATOM 1876 C CA A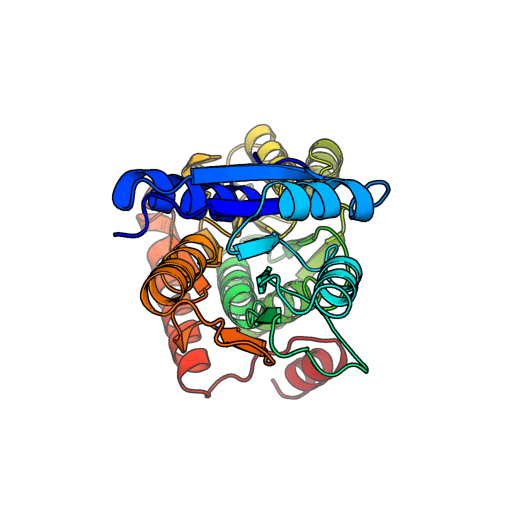 SER A 1 286 ? -2.52879 27.13225 3.81415 0.530 10.14261 250 SER A CA 1
ATOM 1877 C CA B SER A 1 286 ? -2.47900 27.09527 3.82744 0.470 9.94247 250 SER A CA 1
ATOM 1878 C C A SER A 1 286 ? -3.59491 26.05060 3.98598 0.530 8.64233 250 SER A C 1
ATOM 1879 C C B SER A 1 286 ? -3.60247 26.08239 4.01926 0.470 8.25026 250 SER A C 1
ATOM 1880 O O A SER A 1 286 ? -4.56442 26.00103 3.21736 0.530 8.66545 250 SER A O 1
ATOM 1881 O O B SER A 1 286 ? -4.61132 26.10692 3.30176 0.470 9.92721 250 SER A O 1
ATOM 1886 N N . LEU A 1 287 ? -3.43912 25.17372 4.98152 1.000 9.05679 251 LEU A N 1
ATOM 1887 C CA . LEU A 1 287 ? -4.44407 24.13827 5.20713 1.000 9.39446 251 LEU A CA 1
ATOM 1888 C C . LEU A 1 287 ? -5.76196 24.74095 5.67080 1.000 8.42438 251 LEU A C 1
ATOM 1889 O O . LEU A 1 287 ? -6.83756 24.30274 5.24300 1.000 11.04399 251 LEU A O 1
ATOM 1894 N N . THR A 1 288 ? -5.69965 25.74107 6.55330 1.000 8.21976 252 THR A N 1
ATOM 1895 C CA . THR A 1 288 ? -6.93109 26.37863 7.00896 1.000 10.02144 252 THR A CA 1
ATOM 1896 C C . THR A 1 288 ? -7.62086 27.12764 5.87790 1.000 8.44487 252 THR A C 1
ATOM 1897 O O . THR A 1 288 ? -8.84854 27.08204 5.75915 1.000 9.64222 252 THR A O 1
ATOM 1901 N N . LYS A 1 289 ? -6.85543 27.83895 5.04639 1.000 9.57812 253 LYS A N 1
ATOM 1902 C CA . LYS A 1 289 ? -7.47080 28.54466 3.92973 1.000 9.07134 253 LYS A CA 1
ATOM 1903 C C . LYS A 1 289 ? -8.21183 27.57256 3.02226 1.000 9.44943 253 LYS A C 1
ATOM 1904 O O . LYS A 1 289 ? -9.34207 27.84406 2.60236 1.000 10.65405 253 LYS A O 1
ATOM 1910 N N . LYS A 1 290 ? -7.60316 26.41877 2.72910 1.000 11.32418 254 LYS A N 1
ATOM 1911 C CA . LYS A 1 290 ? -8.28545 25.41887 1.90999 1.000 13.82763 254 LYS A CA 1
ATOM 1912 C C . LYS A 1 290 ? -9.55116 24.91533 2.59408 1.000 12.48093 254 LYS A C 1
ATOM 1913 O O . LYS A 1 290 ? -10.60814 24.80322 1.95479 1.000 10.84062 254 LYS A O 1
ATOM 1919 N N . TYR A 1 291 ? -9.47105 24.62477 3.89692 1.000 11.29742 255 TYR A N 1
ATOM 1920 C CA . TYR A 1 291 ? -10.65222 24.18173 4.63452 1.000 10.54072 255 TYR A CA 1
ATOM 1921 C C . TYR A 1 291 ? -11.75582 25.23254 4.60453 1.000 10.35698 255 TYR A C 1
ATOM 1922 O O . TYR A 1 291 ? -12.94675 24.89972 4.48848 1.000 12.36957 255 TYR A O 1
ATOM 1931 N N . LEU A 1 292 ? -11.38930 26.50743 4.73554 1.000 10.97677 256 LEU A N 1
ATOM 1932 C CA . LEU A 1 292 ? -12.40149 27.55149 4.67540 1.000 10.71152 256 LEU A CA 1
ATOM 1933 C C . LEU A 1 292 ? -13.07352 27.60356 3.30882 1.000 11.05657 256 LEU A C 1
ATOM 1934 O O . LEU A 1 292 ? -14.26177 27.94408 3.21957 1.000 16.12087 256 LEU A O 1
ATOM 1939 N N . GLU A 1 293 ? -12.35106 27.23544 2.24571 1.000 11.71657 257 GLU A N 1
ATOM 1940 C CA . GLU A 1 293 ? -12.93230 27.23349 0.90660 1.000 12.47259 257 GLU A CA 1
ATOM 1941 C C . GLU A 1 293 ? -13.81117 26.01237 0.64758 1.000 16.02789 257 GLU A C 1
ATOM 1942 O O . GLU A 1 293 ? -14.79458 26.11524 -0.09559 1.000 20.63728 257 GLU A O 1
ATOM 1948 N N . THR A 1 294 ? -13.50701 24.86341 1.25101 1.000 13.66173 258 THR A N 1
ATOM 1949 C CA . THR A 1 294 ? -14.26756 23.64908 0.96008 1.000 12.19539 258 THR A CA 1
ATOM 1950 C C . THR A 1 294 ? -15.36493 23.35895 1.96793 1.000 12.44098 258 THR A C 1
ATOM 1951 O O . THR A 1 294 ? -16.40726 22.80817 1.58936 1.000 14.95661 258 THR A O 1
ATOM 1955 N N . GLY A 1 295 ? -15.16490 23.70187 3.23351 1.000 13.20309 259 GLY A N 1
ATOM 1956 C CA . GLY A 1 295 ? -16.10120 23.36099 4.27891 1.000 14.33020 259 GLY A CA 1
ATOM 1957 C C . GLY A 1 295 ? -16.03488 21.93053 4.76452 1.000 13.99733 259 GLY A C 1
ATOM 1958 O O . GLY A 1 295 ? -16.86931 21.53885 5.59342 1.000 18.13758 259 GLY A O 1
ATOM 1959 N N . VAL A 1 296 ? -15.08781 21.13353 4.27347 1.000 14.11651 260 VAL A N 1
ATOM 1960 C CA . VAL A 1 296 ? -14.95128 19.73862 4.67213 1.000 13.99716 260 VAL A CA 1
ATOM 1961 C C . VAL A 1 296 ? -13.48997 19.49889 5.00177 1.000 15.98397 260 VAL A C 1
ATOM 1962 O O . VAL A 1 296 ? -12.60580 19.82090 4.19990 1.000 15.97419 260 VAL A O 1
ATOM 1966 N N . LEU A 1 297 ? -13.23231 18.95699 6.19033 1.000 14.14370 261 LEU A N 1
ATOM 1967 C CA . LEU A 1 297 ? -11.86318 18.67402 6.58460 1.000 12.24348 261 LEU A CA 1
ATOM 1968 C C . LEU A 1 297 ? -11.34500 17.47140 5.81339 1.000 13.88883 261 LEU A C 1
ATOM 1969 O O . LEU A 1 297 ? -12.03001 16.44747 5.69276 1.000 17.22204 261 LEU A O 1
ATOM 1974 N N . ASP A 1 298 ? -10.14252 17.61742 5.26215 1.000 14.46201 262 ASP A N 1
ATOM 1975 C CA . ASP A 1 298 ? -9.41271 16.51808 4.63558 1.000 17.44208 262 ASP A CA 1
ATOM 1976 C C . ASP A 1 298 ? -8.68100 15.75872 5.74578 1.000 16.48978 262 ASP A C 1
ATOM 1977 O O . ASP A 1 298 ? -7.46250 15.85571 5.92328 1.000 18.48549 262 ASP A O 1
ATOM 1982 N N . GLY A 1 299 ? -9.46980 15.00547 6.52213 1.000 15.22818 263 GLY A N 1
ATOM 1983 C CA . GLY A 1 299 ? -9.01682 14.38513 7.74353 1.000 16.40275 263 GLY A CA 1
ATOM 1984 C C . GLY A 1 299 ? -8.93558 12.87365 7.65770 1.000 18.79540 263 GLY A C 1
ATOM 1985 O O . GLY A 1 299 ? -8.88185 12.28062 6.57383 1.000 17.38730 263 GLY A O 1
ATOM 1986 N N . GLY A 1 300 ? -8.93810 12.23984 8.82771 1.000 13.08876 264 GLY A N 1
ATOM 1987 C CA . GLY A 1 300 ? -8.84247 10.79341 8.90914 1.000 15.1513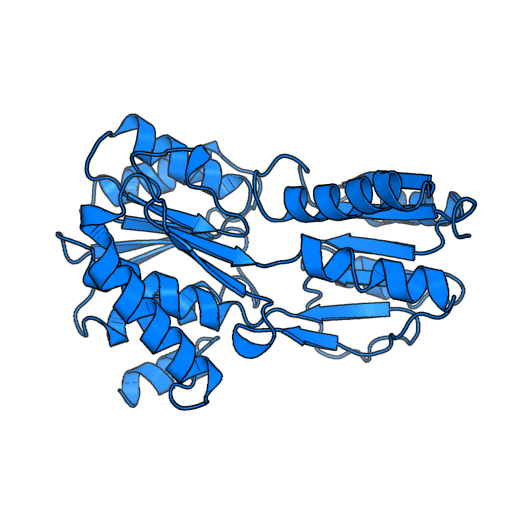8 264 GLY A CA 1
ATOM 1988 C C . GLY A 1 300 ? -7.48105 10.25088 8.53873 1.000 17.71242 264 GLY A C 1
ATOM 1989 O O . GLY A 1 300 ? -7.37145 9.09037 8.12713 1.000 18.11285 264 GLY A O 1
ATOM 1990 N N . LYS A 1 301 ? -6.43522 11.05937 8.67630 1.000 13.36105 265 LYS A N 1
ATOM 1991 C CA . LYS A 1 301 ? -5.10604 10.65070 8.25134 1.000 13.95940 265 LYS A CA 1
ATOM 1992 C C . LYS A 1 301 ? -4.08989 11.54855 8.93560 1.000 12.96944 265 LYS A C 1
ATOM 1993 O O . LYS A 1 301 ? -4.44087 12.54972 9.57171 1.000 11.96883 265 LYS A O 1
ATOM 1999 N N . THR A 1 302 ? -2.81998 11.17182 8.79265 1.000 12.52163 266 THR A N 1
ATOM 2000 C CA . THR A 1 302 ? -1.68389 11.99122 9.18899 1.000 12.46096 266 THR A CA 1
ATOM 2001 C C . THR A 1 302 ? -0.95372 12.41149 7.92633 1.000 13.34311 266 THR A C 1
ATOM 2002 O O . THR A 1 302 ? -0.66567 11.57368 7.06158 1.000 15.93571 266 THR A O 1
ATOM 2006 N N . MET A 1 303 ? -0.69630 13.70838 7.80723 1.000 10.87025 267 MET A N 1
ATOM 2007 C CA . MET A 1 303 ? 0.11692 14.26776 6.73767 1.000 12.44698 267 MET A CA 1
ATOM 2008 C C . MET A 1 303 ? 1.52933 14.43362 7.27414 1.000 13.34238 267 MET A C 1
ATOM 2009 O O . MET A 1 303 ? 1.71923 15.01522 8.34704 1.000 13.16937 267 MET A O 1
ATOM 2014 N N . PHE A 1 304 ? 2.51105 13.93303 6.53156 1.000 11.89809 268 PHE A N 1
ATOM 2015 C CA . PHE A 1 304 ? 3.91019 13.96918 6.93490 1.000 10.84791 268 PHE A CA 1
ATOM 2016 C C . PHE A 1 304 ? 4.67106 15.00263 6.11371 1.000 11.74649 268 PHE A C 1
ATOM 2017 O O . PHE A 1 304 ? 4.51792 15.07309 4.88782 1.000 16.27900 268 PHE A O 1
ATOM 2025 N N . LEU A 1 305 ? 5.50014 15.79782 6.78970 1.000 10.92103 269 LEU A N 1
ATOM 2026 C CA . LEU A 1 305 ? 6.30474 16.82722 6.13239 1.000 9.56717 269 LEU A CA 1
ATOM 2027 C C . LEU A 1 305 ? 7.72975 16.80257 6.65711 1.000 11.08614 269 LEU A C 1
ATOM 2028 O O . LEU A 1 305 ? 7.94670 16.81855 7.87121 1.000 10.84266 269 LEU A O 1
ATOM 2033 N N . GLY A 1 306 ? 8.69977 16.82862 5.74119 1.000 10.41235 270 GLY A N 1
ATOM 2034 C CA . GLY A 1 306 ? 10.09128 16.98951 6.09035 1.000 10.99044 270 GLY A CA 1
ATOM 2035 C C . GLY A 1 306 ? 10.71835 18.10164 5.27095 1.000 10.50605 270 GLY A C 1
ATOM 2036 O O . GLY A 1 306 ? 10.04997 19.04851 4.85161 1.000 10.95007 270 GLY A O 1
ATOM 2037 N N . LEU A 1 307 ? 12.02634 17.97171 5.04029 1.000 9.02689 271 LEU A N 1
ATOM 2038 C CA . LEU A 1 307 ? 12.72972 18.98343 4.25157 1.000 8.87224 271 LEU A CA 1
ATOM 2039 C C . LEU A 1 307 ? 12.16289 19.10166 2.83811 1.000 9.24830 271 LEU A C 1
ATOM 2040 O O . LEU A 1 307 ? 11.97267 20.21306 2.32978 1.000 10.71154 271 LEU A O 1
ATOM 2045 N N . LYS A 1 308 ? 11.89094 17.96919 2.18279 1.000 9.82646 272 LYS A N 1
ATOM 2046 C CA . LYS A 1 308 ? 11.54518 18.02703 0.76282 1.000 9.28205 272 LYS A CA 1
ATOM 2047 C C . LYS A 1 308 ? 10.18075 18.66555 0.54322 1.000 12.05307 272 LYS A C 1
ATOM 2048 O O . LYS A 1 308 ? 9.93436 19.23982 -0.52218 1.000 12.66241 272 LYS A O 1
ATOM 2054 N N . GLU A 1 309 ? 9.29362 18.58922 1.53172 1.000 11.00458 273 GLU A N 1
ATOM 2055 C CA . GLU A 1 309 ? 7.99873 19.25292 1.48054 1.000 12.38167 273 GLU A CA 1
ATOM 2056 C C . GLU A 1 309 ? 8.06952 20.69802 1.94793 1.000 13.18197 273 GLU A C 1
ATOM 2057 O O . GLU A 1 309 ? 7.02834 21.35260 2.06296 1.000 14.14526 273 GLU A O 1
ATOM 2063 N N . ASP A 1 310 ? 9.26885 21.20534 2.24662 1.000 9.34511 274 ASP A N 1
ATOM 2064 C CA . ASP A 1 310 ? 9.43789 22.54570 2.78417 1.000 13.88254 274 ASP A CA 1
ATOM 2065 C C . ASP A 1 310 ? 8.69846 22.71055 4.10995 1.000 11.17793 274 ASP A C 1
ATOM 2066 O O . ASP A 1 310 ? 8.17021 23.78339 4.41308 1.000 14.19089 274 ASP A O 1
ATOM 2071 N N . GLY A 1 311 ? 8.65501 21.64451 4.90719 1.000 9.20861 275 GLY A N 1
ATOM 2072 C CA . GLY A 1 311 ? 8.08620 21.73497 6.24019 1.000 8.64173 275 GLY A CA 1
ATOM 2073 C C . GLY A 1 311 ? 9.11724 22.12122 7.28213 1.000 7.64544 275 GLY A C 1
ATOM 2074 O O . GLY A 1 311 ? 8.76270 22.53413 8.39374 1.000 8.80163 275 GLY A O 1
ATOM 2075 N N . LEU A 1 312 ? 10.39732 21.97855 6.92749 1.000 6.58577 276 LEU A N 1
ATOM 2076 C CA . LEU A 1 312 ? 11.51623 22.26846 7.81219 1.000 6.66880 276 LEU A CA 1
ATOM 2077 C C . LEU A 1 312 ? 12.59255 22.94590 6.98341 1.000 8.32795 276 LEU A C 1
ATOM 2078 O O . LEU A 1 312 ? 12.61649 22.82278 5.75739 1.000 9.54840 276 LEU A O 1
ATOM 2083 N N . GLY A 1 313 ? 13.49715 23.65353 7.65892 1.000 7.26617 277 GLY A N 1
ATOM 2084 C CA . GLY A 1 313 ? 14.62022 24.25109 6.95960 1.000 8.43915 277 GLY A CA 1
ATOM 2085 C C . GLY A 1 313 ? 15.66179 24.75567 7.92959 1.000 8.72229 277 GLY A C 1
ATOM 2086 O O . GLY A 1 313 ? 15.44470 24.82345 9.13984 1.000 9.66871 277 GLY A O 1
ATOM 2087 N N . LEU A 1 314 ? 16.80185 25.13560 7.36850 1.000 12.37751 278 LEU A N 1
ATOM 2088 C CA . LEU A 1 314 ? 17.94188 25.61181 8.14098 1.000 11.41265 278 LEU A CA 1
ATOM 2089 C C . LEU A 1 314 ? 18.18959 27.05161 7.71709 1.000 12.89957 278 LEU A C 1
ATOM 2090 O O . LEU A 1 314 ? 18.39429 27.32014 6.52611 1.000 15.29574 278 LEU A O 1
ATOM 2095 N N . VAL A 1 315 ? 18.14749 27.97551 8.67765 1.000 10.07821 279 VAL A N 1
ATOM 2096 C CA . VAL A 1 315 ? 18.18575 29.41495 8.40920 1.000 10.88591 279 VAL A CA 1
ATOM 2097 C C . VAL A 1 315 ? 19.40579 30.01673 9.10052 1.000 9.13697 279 VAL A C 1
ATOM 2098 O O . VAL A 1 315 ? 19.53243 29.93824 10.32911 1.000 10.86965 279 VAL A O 1
ATOM 2102 N N . LEU A 1 316 ? 20.27467 30.66295 8.32246 1.000 10.97671 280 LEU A N 1
ATOM 2103 C CA . LEU A 1 316 ? 21.51683 31.22105 8.84631 1.000 9.57595 280 LEU A CA 1
ATOM 2104 C C . LEU A 1 316 ? 21.29853 32.61675 9.41901 1.000 12.45441 280 LEU A C 1
ATOM 2105 O O . LEU A 1 316 ? 20.50659 33.39962 8.89132 1.000 15.78789 280 LEU A O 1
ATOM 2110 N N . ASN A 1 317 ? 22.01887 32.92467 10.50114 1.000 9.88574 281 ASN A N 1
ATOM 2111 C CA . ASN A 1 317 ? 22.11278 34.28899 11.02145 1.000 11.94236 281 ASN A CA 1
ATOM 2112 C C . ASN A 1 317 ? 23.04100 35.09546 10.11592 1.000 13.49357 281 ASN A C 1
ATOM 2113 O O . ASN A 1 317 ? 24.25222 34.86301 10.09147 1.000 14.28725 281 ASN A O 1
ATOM 2118 N N . GLU A 1 318 ? 22.47036 36.06856 9.39461 1.000 19.22375 282 GLU A N 1
ATOM 2119 C CA . GLU A 1 318 ? 23.24833 36.85150 8.43292 1.000 19.73458 282 GLU A CA 1
ATOM 2120 C C . GLU A 1 318 ? 24.37598 37.63300 9.10542 1.000 22.53528 282 GLU A C 1
ATOM 2121 O O . GLU A 1 318 ? 25.39660 37.91502 8.46678 1.000 25.72767 282 GLU A O 1
ATOM 2127 N N . ASN A 1 319 ? 24.22423 37.97838 10.39113 1.000 20.17311 283 ASN A N 1
ATOM 2128 C CA . ASN A 1 319 ? 25.27528 38.70292 11.10876 1.000 20.75821 283 ASN A CA 1
ATOM 2129 C C . ASN A 1 319 ? 26.54812 37.88230 11.27978 1.000 24.01376 283 ASN A C 1
ATOM 2130 O O . ASN A 1 319 ? 27.61354 38.45817 11.52681 1.000 28.33079 283 ASN A O 1
ATOM 2135 N N . LEU A 1 320 ? 26.46244 36.55754 11.17667 1.000 21.28465 284 LEU A N 1
ATOM 2136 C CA . LEU A 1 320 ? 27.61999 35.67876 11.27827 1.000 19.26555 284 LEU A CA 1
ATOM 2137 C C . LEU A 1 320 ? 27.93675 34.99907 9.94743 1.000 21.44445 284 LEU A C 1
ATOM 2138 O O . LEU A 1 320 ? 28.59717 33.95339 9.92978 1.000 25.45623 284 LEU A O 1
ATOM 2143 N N . LYS A 1 321 ? 27.49782 35.59758 8.83311 1.000 26.93846 285 LYS A N 1
ATOM 2144 C CA . LYS A 1 321 ? 27.59513 34.94806 7.52700 1.000 32.74212 285 LYS A CA 1
ATOM 2145 C C . LYS A 1 321 ? 29.04339 34.68572 7.14433 1.000 39.73018 285 LYS A C 1
ATOM 2146 O O . LYS A 1 321 ? 29.40641 33.56364 6.77565 1.000 42.54863 285 LYS A O 1
ATOM 2152 N N . SER A 1 322 ? 29.88510 35.72103 7.20543 1.000 36.03045 286 SER A N 1
ATOM 2153 C CA . SER A 1 322 ? 31.25651 35.58600 6.72782 1.000 36.51996 286 SER A CA 1
ATOM 2154 C C . SER A 1 322 ? 31.98799 34.46126 7.44126 1.000 37.60299 286 SER A C 1
ATOM 2155 O O . SER A 1 322 ? 32.93607 33.88729 6.89321 1.000 43.20688 286 SER A O 1
ATOM 2158 N N . ASN A 1 323 ? 31.55157 34.11843 8.64952 1.000 32.71888 287 ASN A N 1
ATOM 2159 C CA . ASN A 1 323 ? 32.27946 33.18225 9.48988 1.000 30.20392 287 ASN A CA 1
ATOM 2160 C C . ASN A 1 323 ? 31.74141 31.75975 9.42334 1.000 22.01656 287 ASN A C 1
ATOM 2161 O O . ASN A 1 323 ? 32.50407 30.81243 9.63119 1.000 22.24612 287 ASN A O 1
ATOM 2166 N N . TYR A 1 324 ? 30.46021 31.57546 9.11604 1.000 17.94829 288 TYR A N 1
ATOM 2167 C CA . TYR A 1 324 ? 29.87152 30.24269 9.10343 1.000 14.74299 288 TYR A CA 1
ATOM 2168 C C . TYR A 1 324 ? 29.18899 29.88649 7.78540 1.000 13.43228 288 TYR A C 1
ATOM 2169 O O . TYR A 1 324 ? 28.53629 28.83502 7.70561 1.000 12.83870 288 TYR A O 1
ATOM 2178 N N . SER A 1 325 ? 29.32805 30.72073 6.74739 1.000 14.30820 289 SER A N 1
ATOM 2179 C CA . SER A 1 325 ? 28.65096 30.46184 5.47610 1.000 12.45317 289 SER A CA 1
ATOM 2180 C C . SER A 1 325 ? 29.13291 29.17552 4.81933 1.000 11.95853 289 SER A C 1
ATOM 2181 O O . SER A 1 325 ? 28.33915 28.45780 4.20253 1.000 13.79150 289 SER A O 1
ATOM 2184 N N . GLU A 1 326 ? 30.43081 28.88760 4.89031 1.000 14.04607 290 GLU A N 1
ATOM 2185 C CA . GLU A 1 326 ? 30.91934 27.67708 4.23654 1.000 15.33249 290 GLU A CA 1
ATOM 2186 C C . GLU A 1 326 ? 30.29919 26.43713 4.86774 1.000 14.29439 290 GLU A C 1
ATOM 2187 O O . GLU A 1 326 ? 29.83694 25.53553 4.16057 1.000 13.68486 290 GLU A O 1
ATOM 2193 N N . ILE A 1 327 ? 30.25178 26.39009 6.20041 1.000 11.39551 291 ILE A N 1
ATOM 2194 C CA . ILE A 1 327 ? 29.61883 25.26325 6.87594 1.000 12.02080 291 ILE A CA 1
ATOM 2195 C C . ILE A 1 327 ? 28.12453 25.23532 6.58688 1.000 11.28475 291 ILE A C 1
ATOM 2196 O O . ILE A 1 327 ? 27.53649 24.16455 6.40252 1.000 11.51095 291 ILE A O 1
ATOM 2201 N N . TYR A 1 328 ? 27.48573 26.40495 6.54241 1.000 10.44317 292 TYR A N 1
ATOM 2202 C CA . TYR A 1 328 ? 26.06641 26.45983 6.20331 1.000 10.92242 292 TYR A CA 1
ATOM 2203 C C . TYR A 1 328 ? 25.81133 25.85933 4.82279 1.000 9.71412 292 TYR A C 1
ATOM 2204 O O . TYR A 1 328 ? 24.89072 25.05285 4.63727 1.000 10.10336 292 TYR A O 1
ATOM 2213 N N . ASN A 1 329 ? 26.63778 26.22935 3.84065 1.000 11.18456 293 ASN A N 1
ATOM 2214 C CA . ASN A 1 329 ? 26.44411 25.71213 2.49041 1.000 12.61012 293 ASN A CA 1
ATOM 2215 C C . ASN A 1 329 ? 26.66979 24.20972 2.44229 1.000 10.17543 293 ASN A C 1
ATOM 2216 O O . ASN A 1 329 ? 25.91816 23.49132 1.78043 1.000 13.03028 293 ASN A O 1
ATOM 2221 N N . LYS A 1 330 ? 27.68131 23.71155 3.15919 1.000 11.86073 294 LYS A N 1
ATOM 2222 C CA . LYS A 1 330 ? 27.85809 22.26401 3.22661 1.000 12.07257 294 LYS A CA 1
ATOM 2223 C C . LYS A 1 330 ? 26.64254 21.60202 3.86230 1.000 11.46684 294 LYS A C 1
ATOM 2224 O O . LYS A 1 330 ? 26.20562 20.52995 3.42276 1.000 12.18708 294 LYS A O 1
ATOM 2230 N N . SER A 1 331 ? 26.06976 22.24087 4.88858 1.000 11.14025 295 SER A N 1
ATOM 2231 C CA . SER A 1 331 ? 24.89986 21.67761 5.55648 1.000 10.13171 295 SER A CA 1
ATOM 2232 C C . SER A 1 331 ? 23.71069 21.60574 4.60613 1.000 10.15497 295 SER A C 1
ATOM 2233 O O . SER A 1 331 ? 22.93347 20.64102 4.63628 1.000 11.29235 295 SER A O 1
ATOM 2236 N N . LEU A 1 332 ? 23.55536 22.61164 3.74377 1.000 10.82568 296 LEU A N 1
ATOM 2237 C CA . LEU A 1 332 ? 22.46009 22.56755 2.77559 1.000 10.27914 296 LEU A CA 1
ATOM 2238 C C . LEU A 1 332 ? 22.64382 21.42864 1.77870 1.000 10.88208 296 LEU A C 1
ATOM 2239 O O . LEU A 1 332 ? 21.66186 20.79971 1.36849 1.000 13.12868 296 LEU A O 1
ATOM 2244 N N . LYS A 1 333 ? 23.88941 21.14341 1.38134 1.000 11.12915 297 LYS A N 1
ATOM 2245 C CA . LYS A 1 333 ? 24.13022 19.99063 0.51497 1.000 12.03809 297 LYS A CA 1
ATOM 2246 C C . LYS A 1 333 ? 23.74900 18.70057 1.22265 1.000 11.42868 297 LYS A C 1
ATOM 2247 O O . LYS A 1 333 ? 23.17912 17.79598 0.60366 1.000 13.65701 297 LYS A O 1
ATOM 2253 N N . ILE A 1 334 ? 24.01089 18.61500 2.53447 1.000 10.48745 298 ILE A N 1
ATOM 2254 C CA . ILE A 1 334 ? 23.53979 17.45869 3.30105 1.000 12.96599 298 ILE A CA 1
ATOM 2255 C C . ILE A 1 334 ? 22.02302 17.37488 3.25156 1.000 11.46949 298 ILE A C 1
ATOM 2256 O O . ILE A 1 334 ? 21.45325 16.29113 3.06990 1.000 9.88129 298 ILE A O 1
ATOM 2261 N N . GLY A 1 335 ? 21.35053 18.52540 3.39031 1.000 9.43039 299 GLY A N 1
ATOM 2262 C CA . GLY A 1 335 ? 19.89931 18.55468 3.27534 1.000 10.18138 299 GLY A CA 1
ATOM 2263 C C . GLY A 1 335 ? 19.40116 18.04538 1.93741 1.000 11.09339 299 GLY A C 1
ATOM 2264 O O . GLY A 1 335 ? 18.40876 17.31542 1.87178 1.000 12.23606 299 GLY A O 1
ATOM 2265 N N . GLN A 1 336 ? 20.09579 18.39711 0.85743 1.000 13.05729 300 GLN A N 1
ATOM 2266 C CA . GLN A 1 336 ? 19.68372 17.89594 -0.44713 1.000 14.56940 300 GLN A CA 1
ATOM 2267 C C . GLN A 1 336 ? 19.89036 16.38812 -0.55108 1.000 13.03159 300 GLN A C 1
ATOM 2268 O O . GLN A 1 336 ? 19.06690 15.68570 -1.14984 1.000 13.64688 300 GLN A O 1
ATOM 2274 N N . SER A 1 337 ? 20.95180 15.86554 0.07042 1.000 10.89034 301 SER A N 1
ATOM 2275 C CA . SER A 1 337 ? 21.14180 14.41677 0.11693 1.000 12.66424 301 SER A CA 1
ATOM 2276 C C . SER A 1 337 ? 20.01198 13.73100 0.87720 1.000 12.22729 301 SER A C 1
ATOM 2277 O O . SER A 1 337 ? 19.54006 12.66257 0.46900 1.000 14.72946 301 SER A O 1
ATOM 2280 N N . ILE A 1 338 ? 19.56703 14.31943 1.99162 1.000 10.54777 302 ILE A N 1
ATOM 2281 C CA . ILE A 1 338 ? 18.41263 13.77450 2.70910 1.000 10.70125 302 ILE A CA 1
ATOM 2282 C C . ILE A 1 338 ? 17.16810 13.82639 1.83306 1.000 11.83119 302 ILE A C 1
ATOM 2283 O O . ILE A 1 338 ? 16.41166 12.85163 1.73461 1.000 13.30723 302 ILE A O 1
ATOM 2288 N N . MET A 1 339 ? 16.93649 14.97135 1.18541 1.000 11.63806 303 MET A N 1
ATOM 2289 C CA . MET A 1 339 ? 15.73331 15.12512 0.37127 1.000 13.74877 303 MET A CA 1
ATOM 2290 C C . MET A 1 339 ? 15.71740 14.16558 -0.80321 1.000 17.87053 303 MET A C 1
ATOM 2291 O O . MET A 1 339 ? 14.64158 13.73339 -1.23430 1.000 18.99186 303 MET A O 1
ATOM 2296 N N . ASN A 1 340 ? 16.88402 13.82369 -1.33292 1.000 14.83244 304 ASN A N 1
ATOM 2297 C CA . ASN A 1 340 ? 16.97876 12.89033 -2.44349 1.000 15.33432 304 ASN A CA 1
ATOM 2298 C C . ASN A 1 340 ? 17.06019 11.43367 -1.99621 1.000 17.90108 304 ASN A C 1
ATOM 2299 O O . ASN A 1 340 ? 17.23580 10.55203 -2.84414 1.000 20.02900 304 ASN A O 1
ATOM 2304 N N . GLY A 1 341 ? 16.91576 11.15749 -0.69915 1.000 16.85236 305 GLY A N 1
ATOM 2305 C CA . GLY A 1 341 ? 16.90645 9.79000 -0.20475 1.000 19.98881 305 GLY A CA 1
ATOM 2306 C C . GLY A 1 341 ? 18.26330 9.13354 -0.08150 1.000 18.78875 305 GLY A C 1
ATOM 2307 O O . GLY A 1 341 ? 18.33382 7.90889 0.08094 1.000 20.80829 305 GLY A O 1
ATOM 2308 N N . ILE A 1 342 ? 19.34498 9.90494 -0.15091 1.000 15.70486 306 ILE A N 1
ATOM 2309 C CA . ILE A 1 342 ? 20.68750 9.33495 -0.10812 1.000 14.24957 306 ILE A CA 1
ATOM 2310 C C . ILE A 1 342 ? 21.11367 9.03363 1.32699 1.000 15.46357 306 ILE A C 1
ATOM 2311 O O . ILE A 1 342 ? 21.73286 7.99871 1.59944 1.000 21.05520 306 ILE A O 1
ATOM 2316 N N . ILE A 1 343 ? 20.81925 9.94032 2.25611 1.000 13.58252 307 ILE A N 1
ATOM 2317 C CA . ILE A 1 343 ? 21.04413 9.74513 3.68282 1.000 12.50198 307 ILE A CA 1
ATOM 2318 C C . ILE A 1 343 ? 19.70047 9.42696 4.32292 1.000 14.87152 307 ILE A C 1
ATOM 2319 O O . ILE A 1 343 ? 18.73576 10.18870 4.16617 1.000 15.54269 307 ILE A O 1
ATOM 2324 N N . LYS A 1 344 ? 19.62764 8.30588 5.03231 1.000 16.24424 308 LYS A N 1
ATOM 2325 C CA . LYS A 1 344 ? 18.41738 7.90630 5.74383 1.000 16.98695 308 LYS A CA 1
ATOM 2326 C C . LYS A 1 344 ? 18.58861 8.31164 7.20460 1.000 14.35124 308 LYS A C 1
ATOM 2327 O O . LYS A 1 344 ? 19.40119 7.72810 7.92663 1.000 18.76291 308 LYS A O 1
ATOM 2333 N N . VAL A 1 345 ? 17.84041 9.32005 7.62488 1.000 11.03297 309 VAL A N 1
ATOM 2334 C CA . VAL A 1 345 ? 18.06490 9.94893 8.92964 1.000 11.12494 309 VAL A CA 1
ATOM 2335 C C . VAL A 1 345 ? 17.36245 9.13258 10.00979 1.000 8.99054 309 VAL A C 1
ATOM 2336 O O . VAL A 1 345 ? 16.15202 8.86782 9.89293 1.000 12.43419 309 VAL A O 1
ATOM 2340 N N . PRO A 1 346 ? 18.05818 8.73439 11.06944 1.000 8.14910 310 PRO A N 1
ATOM 2341 C CA . PRO A 1 346 ? 17.39859 8.02392 12.16841 1.000 10.97920 310 PRO A CA 1
ATOM 2342 C C . PRO A 1 346 ? 16.57099 8.96153 13.03971 1.000 10.99420 310 PRO A C 1
ATOM 2343 O O . PRO A 1 346 ? 16.78468 10.17632 13.09725 1.000 10.19198 310 PRO A O 1
ATOM 2347 N N . TYR A 1 347 ? 15.62144 8.35543 13.74720 1.000 11.61959 311 TYR A N 1
ATOM 2348 C CA . TYR A 1 347 ? 14.62003 9.09584 14.51338 1.000 12.07695 311 TYR A CA 1
ATOM 2349 C C . TYR A 1 347 ? 14.27549 8.45318 15.84973 1.000 14.62462 311 TYR A C 1
ATOM 2350 O O . TYR A 1 347 ? 13.47302 9.02213 16.59975 1.000 13.46798 311 TYR A O 1
ATOM 2359 N N . ASP A 1 348 ? 14.81188 7.28017 16.15776 1.000 11.60188 312 ASP A N 1
ATOM 2360 C CA . ASP A 1 348 ? 14.58533 6.61770 17.43659 1.000 12.84597 312 ASP A CA 1
ATOM 2361 C C . ASP A 1 348 ? 15.82247 5.79248 17.75987 1.000 15.10010 312 ASP A C 1
ATOM 2362 O O . ASP A 1 348 ? 16.78996 5.77242 16.99246 1.000 11.82972 312 ASP A O 1
ATOM 2367 N N . LYS A 1 349 ? 15.79647 5.12843 18.91683 1.000 16.55847 313 LYS A N 1
ATOM 2368 C CA . LYS A 1 349 ? 16.98471 4.41661 19.38155 1.000 16.08746 313 LYS A CA 1
ATOM 2369 C C . LYS A 1 349 ? 17.39254 3.31521 18.40736 1.000 16.24970 313 LYS A C 1
ATOM 2370 O O . LYS A 1 349 ? 18.57993 3.17523 18.08969 1.000 14.62714 313 LYS A O 1
ATOM 2376 N N . VAL A 1 350 ? 16.42083 2.54565 17.89879 1.000 14.36882 314 VAL A N 1
ATOM 2377 C CA . VAL A 1 350 ? 16.73948 1.42820 17.00777 1.000 16.51879 314 VAL A CA 1
ATOM 2378 C C . VAL A 1 350 ? 17.34968 1.93543 15.70836 1.000 16.82028 314 VAL A C 1
ATOM 2379 O O . VAL A 1 350 ? 18.39515 1.44709 15.25846 1.000 13.90727 314 VAL A O 1
ATOM 2383 N N . SER A 1 351 ? 16.71160 2.92935 15.08800 1.000 15.27946 315 SER A N 1
ATOM 2384 C CA . SER A 1 351 ? 17.23597 3.44065 13.82841 1.000 11.80878 315 SER A CA 1
ATOM 2385 C C . SER A 1 351 ? 18.56297 4.15864 14.03402 1.000 13.41006 315 SER A C 1
ATOM 2386 O O . SER A 1 351 ? 19.45405 4.07559 13.17922 1.000 13.06147 315 SER A O 1
ATOM 2389 N N . TYR A 1 352 ? 18.72695 4.83346 15.17194 1.000 14.03756 316 TYR A N 1
ATOM 2390 C CA . TYR A 1 352 ? 19.98779 5.49916 15.46551 1.000 10.66245 316 TYR A CA 1
ATOM 2391 C C . TYR A 1 352 ? 21.11769 4.49388 15.63577 1.000 14.30808 316 TYR A C 1
ATOM 2392 O O . TYR A 1 352 ? 22.19892 4.66356 15.06136 1.000 13.14708 316 TYR A O 1
ATOM 2401 N N . ASP A 1 353 ? 20.89991 3.44932 16.44533 1.000 14.57919 317 ASP A N 1
ATOM 2402 C CA . ASP A 1 353 ? 21.97795 2.49495 16.69169 1.000 13.30976 317 ASP A CA 1
ATOM 2403 C C . ASP A 1 353 ? 22.39396 1.81011 15.39303 1.000 16.56404 317 ASP A C 1
ATOM 2404 O O . ASP A 1 353 ? 23.58658 1.56746 15.16173 1.000 17.63680 317 ASP A O 1
ATOM 2409 N N . ASN A 1 354 ? 21.42389 1.52392 14.52074 1.000 17.75635 318 ASN A N 1
ATOM 2410 C CA . ASN A 1 354 ? 21.72553 0.98574 13.19632 1.000 17.92910 318 ASN A CA 1
ATOM 2411 C C . ASN A 1 354 ? 22.49585 1.98948 12.34825 1.000 20.49873 318 ASN A C 1
ATOM 2412 O O . ASN A 1 354 ? 23.47877 1.62902 11.68837 1.000 19.70927 318 ASN A O 1
ATOM 2417 N N . PHE A 1 355 ? 22.05011 3.25003 12.33387 1.000 18.76532 319 PHE A N 1
ATOM 2418 C CA . PHE A 1 355 ? 22.73041 4.26959 11.54036 1.000 17.82828 319 PHE A CA 1
ATOM 2419 C C . PHE A 1 355 ? 24.18995 4.39013 11.94926 1.000 15.07796 319 PHE A C 1
ATOM 2420 O O . PHE A 1 355 ? 25.08479 4.42679 11.09422 1.000 15.48528 319 PHE A O 1
ATOM 2428 N N . VAL A 1 356 ? 24.45221 4.44054 13.25906 1.000 14.50310 320 VAL A N 1
ATOM 2429 C CA . VAL A 1 356 ? 25.82533 4.57486 13.74382 1.000 14.97683 320 VAL A CA 1
ATOM 2430 C C . VAL A 1 356 ? 26.65666 3.36676 13.34042 1.000 15.74844 320 VAL A C 1
ATOM 2431 O O . VAL A 1 356 ? 27.80803 3.50064 12.91012 1.000 16.77724 320 VAL A O 1
ATOM 2435 N N . LEU A 1 357 ? 26.08847 2.16689 13.46775 1.000 15.25902 321 LEU A N 1
ATOM 2436 C CA . LEU A 1 357 ? 26.84997 0.96710 13.15070 1.000 16.59252 321 LEU A CA 1
ATOM 2437 C C . LEU A 1 357 ? 27.16037 0.86134 11.66384 1.000 17.11590 321 LEU A C 1
ATOM 2438 O O . LEU A 1 357 ? 28.17561 0.26432 11.28961 1.000 20.35107 321 LEU A O 1
ATOM 2443 N N . GLN A 1 358 ? 26.32753 1.44302 10.80877 1.000 15.66310 322 GLN A N 1
ATOM 2444 C CA . GLN A 1 358 ? 26.49368 1.33304 9.36716 1.000 19.00692 322 GLN A CA 1
ATOM 2445 C C . GLN A 1 358 ? 27.19389 2.53264 8.73801 1.000 20.46307 322 GLN A C 1
ATOM 2446 O O . GLN A 1 358 ? 27.30491 2.59213 7.50988 1.000 26.59566 322 GLN A O 1
ATOM 2452 N N . MET A 1 359 ? 27.68102 3.47207 9.54318 1.000 20.54922 323 MET A N 1
ATOM 2453 C CA . MET A 1 359 ? 28.42349 4.61869 9.01888 1.000 26.36638 323 MET A CA 1
ATOM 2454 C C . MET A 1 359 ? 29.70778 4.17763 8.32447 1.000 28.98862 323 MET A C 1
ATOM 2455 O O . MET A 1 359 ? 30.37097 3.24597 8.77539 1.000 32.55162 323 MET A O 1
#

B-factor: mean 17.28, std 11.7, range [4.89, 229.48]

Sequence (316 aa):
KSEAKTVSLIVDGAFDDKGFNESSSKAIRKLKADLNINIIEKASTGNSYLGDIANLEDGNSNLIWGIGFRLSDILFQRASSENVSSVNYAIIEGVYDEIQIPKNLLNISFRRSEEVAFLAGYFASKASKTGKIGFVGGVRGKVLESSFMYGYEAGAKYANSNIKVVSQYVGTFGDFGLGRSTASNMYRDDGVDIIFAAAGLSGIGVIEAAKELGPDHYIIGVDQDQSYLAPNNVIVSAVKKVDSLMYSSLTKKYLETGVLDGGKTMFLGLKEDGLGLVLNENLKSNYSEIYNKSLKIGQSIMNGIIKVPYDKVSYDNFVLQM

Organism: Borreliella burgdorferi (strain ATCC 35210 / DSM 4680 / CIP 102532 / B31) (NCBI:txid224326)

Foldseek 3Di:
DLQAAEEEEEEEDDCPQLFFSVLQVVLQVVCCVPVVHHYYYYHDHDVCPQVVVVVVVVVVHLEYEYEDQSCQVVQQVCCVVPVNHAYEYEHHDDDDDFRDQRYEYEAEQLLLLLLLVLLLLLVPDPLLEAEEEEAADDLNRLSSVLSNVLSNCVNPVPRHYYYDYLNHLAALCSLQVVLLVRVVVRHQEYEQHRGSNVLSNVVNQVVVDARRAYAAEADFCCVSPVRHYFKYKHFNSSVVVNVQVVVCSVPSGHNHRDYHYDYVLNVRIDMGGRPSCCVPRVVSSVVSVVVSVCVNVVNDDGDRHDVSSVVSSVVD

Nearest PDB structures (foldseek):
  6shu-assembly1_A  TM=1.003E+00  e=3.839E-66  Borreliella burgdorferi JD1
  6yab-assembly3_BBB  TM=9.173E-01  e=3.517E-28  Streptococcus pneumoniae TIGR4
  2fqy-assembly1_A  TM=9.215E-01  e=1.791E-26  Treponema pallidum
  6pi6-assembly1_A  TM=8.779E-01  e=5.963E-20  Pseudomonas sp. ADP
  4p98-assembly1_A  TM=7.633E-01  e=1.104E-17  Conexibacter woesei DSM 14684

Radius of gyration: 19.52 Å; Cα contacts (8 Å, |Δi|>4): 750; chains: 1; bounding box: 56×39×37 Å

GO terms:
  GO:0005886 plasma membrane (C, EXP)

InterPro domains:
  IPR003760 ABC transporter substrate-binding protein PnrA-like [PF02608] (28-328)
  IPR028082 Periplasmic binding protein-like I [SSF53822] (126-244)
  IPR050957 BMP Lipoprotein [PTHR34296] (8-335)